Protein AF-A0A8J7WHY3-F1 (afdb_monomer_lite)

Sequence (228 aa):
MTVVEGTARDAAKAPIPYAQVRITLVTGTAGLPGYTTDGELIAPHTVKADETGAWSIDLPPTNSITPANTYFEFWESGAYSTVQVPDSSGPYQLKDVSVPITLPDVEAVLTGWLAAQLPGTRACTSLPADLAGSVPLLQVRRVSGAVSHRNQDTAFVDLNAFTADDTGASQLAIAAETLLLGSVNVTAGGAVIRNTGSVVRPRWLPYADTSVQLYAATYEIRLHSVPA

InterPro domains:
  IPR057003 Phage tail termination protein, tailed bacteriophages [PF23841] (103-185)

Foldseek 3Di:
DAKEKEFQADPVRQGDAFWKKKKWKFADDPPFADDDPPTDGDDIDIWTAHRRRMTMDDDAAQCVDPPHRIWMWIDGHNDIFTFGHHPDHDYDYRVRRTDQADFDPPLVFLQQVLCVVDPPEHEEQDQDPCNLVRPQYKHKYFPDWDDPDSFKTWTKIKIKGKDQDDVNRVVSQVSSVVVQQPQAQDDTPQKTFHHKAWPFGWDWDDDPDNRMTITMTIMTTMMGGRDD

Organism: NCBI:txid977794

pLDDT: mean 87.45, std 13.32, range [37.38, 98.69]

Structure (mmCIF, N/CA/C/O backbone):
data_AF-A0A8J7WHY3-F1
#
_entry.id   AF-A0A8J7WHY3-F1
#
loop_
_atom_site.group_PDB
_atom_site.id
_atom_site.type_symbol
_atom_site.label_atom_id
_atom_site.label_alt_id
_atom_site.label_comp_id
_atom_site.label_asym_id
_atom_site.label_entity_id
_atom_site.label_seq_id
_atom_site.pdbx_PDB_ins_code
_atom_site.Cartn_x
_atom_site.Cartn_y
_atom_site.Cartn_z
_atom_site.occupancy
_atom_site.B_iso_or_equiv
_atom_site.auth_seq_id
_atom_site.auth_comp_id
_atom_site.auth_asym_id
_atom_site.auth_atom_id
_atom_site.pdbx_PDB_model_num
ATOM 1 N N . MET A 1 1 ? 29.786 6.501 -21.443 1.00 74.00 1 MET A N 1
ATOM 2 C CA . MET A 1 1 ? 28.357 6.157 -21.550 1.00 74.00 1 MET A CA 1
ATOM 3 C C . MET A 1 1 ? 28.209 4.706 -21.166 1.00 74.00 1 MET A C 1
ATOM 5 O O . MET A 1 1 ? 29.169 3.955 -21.331 1.00 74.00 1 MET A O 1
ATOM 9 N N . THR A 1 2 ? 27.077 4.363 -20.572 1.00 85.06 2 THR A N 1
ATOM 10 C CA . THR A 1 2 ? 26.803 3.019 -20.083 1.00 85.06 2 THR A CA 1
ATOM 11 C C . THR A 1 2 ? 25.850 2.350 -21.057 1.00 85.06 2 THR A C 1
ATOM 13 O O . THR A 1 2 ? 24.782 2.890 -21.336 1.00 85.06 2 THR A O 1
ATOM 16 N N . VAL A 1 3 ? 26.243 1.195 -21.588 1.00 90.12 3 VAL A N 1
ATOM 17 C CA . VAL A 1 3 ? 25.418 0.453 -22.539 1.00 90.12 3 VAL A CA 1
ATOM 18 C C . VAL A 1 3 ? 24.422 -0.379 -21.739 1.00 90.12 3 VAL A C 1
ATOM 20 O O . VAL A 1 3 ? 24.812 -1.124 -20.842 1.00 90.12 3 VAL A O 1
ATOM 23 N N . VAL A 1 4 ? 23.134 -0.256 -22.044 1.00 90.75 4 VAL A N 1
ATOM 24 C CA . VAL A 1 4 ? 22.080 -1.120 -21.502 1.00 90.75 4 VAL A CA 1
ATOM 25 C C . VAL A 1 4 ? 21.499 -1.941 -22.642 1.00 90.75 4 VAL A C 1
ATOM 27 O O . VAL A 1 4 ? 21.168 -1.402 -23.695 1.00 90.75 4 VAL A O 1
ATOM 30 N N . GLU A 1 5 ? 21.372 -3.245 -22.425 1.00 94.62 5 GLU A N 1
ATOM 31 C CA . GLU A 1 5 ? 20.942 -4.214 -23.430 1.00 94.62 5 GLU A CA 1
ATOM 32 C C . GLU A 1 5 ? 19.765 -5.040 -22.927 1.00 94.62 5 GLU A C 1
ATOM 34 O O . GLU A 1 5 ? 19.640 -5.315 -21.733 1.00 94.62 5 GLU A O 1
ATOM 39 N N . GLY A 1 6 ? 18.911 -5.498 -23.832 1.00 92.50 6 GLY A N 1
ATOM 40 C CA . GLY A 1 6 ? 17.795 -6.359 -23.472 1.00 92.50 6 GLY A CA 1
ATOM 41 C C . GLY A 1 6 ? 17.269 -7.166 -24.644 1.00 92.50 6 GLY A C 1
ATOM 42 O O . GLY A 1 6 ? 17.768 -7.100 -25.765 1.00 92.50 6 GLY A O 1
ATOM 43 N N . THR A 1 7 ? 16.241 -7.962 -24.367 1.00 93.38 7 THR A N 1
ATOM 44 C CA . THR A 1 7 ? 15.478 -8.667 -25.396 1.00 93.38 7 THR A CA 1
ATOM 45 C C . THR A 1 7 ? 14.009 -8.374 -25.166 1.00 93.38 7 THR A C 1
ATOM 47 O O . THR A 1 7 ? 13.455 -8.810 -24.154 1.00 93.38 7 THR A O 1
ATOM 50 N N . ALA A 1 8 ? 13.376 -7.684 -26.110 1.00 89.38 8 ALA A N 1
ATOM 51 C CA . ALA A 1 8 ? 11.944 -7.443 -26.077 1.00 89.38 8 ALA A CA 1
ATOM 52 C C . ALA A 1 8 ? 11.211 -8.781 -26.205 1.00 89.38 8 ALA A C 1
ATOM 54 O O . ALA A 1 8 ? 11.469 -9.551 -27.133 1.00 89.38 8 ALA A O 1
ATOM 55 N N . ARG A 1 9 ? 10.313 -9.071 -25.263 1.00 88.00 9 ARG A N 1
ATOM 56 C CA . ARG A 1 9 ? 9.582 -10.340 -25.200 1.00 88.00 9 ARG A CA 1
ATOM 57 C C . ARG A 1 9 ? 8.089 -10.116 -25.021 1.00 88.00 9 ARG A C 1
ATOM 59 O O . ARG A 1 9 ? 7.681 -9.135 -24.406 1.00 88.00 9 ARG A O 1
ATOM 66 N N . ASP A 1 10 ? 7.289 -11.038 -25.542 1.00 84.94 10 ASP A N 1
ATOM 67 C CA . ASP A 1 10 ? 5.843 -11.060 -25.330 1.00 84.94 10 ASP A CA 1
ATOM 68 C C . ASP A 1 10 ? 5.465 -11.680 -23.970 1.00 84.94 10 ASP A C 1
ATOM 70 O O . ASP A 1 10 ? 6.318 -12.094 -23.177 1.00 84.94 10 ASP A O 1
ATOM 74 N N . ALA A 1 11 ? 4.160 -11.775 -23.693 1.00 76.81 11 ALA A N 1
ATOM 75 C CA . ALA A 1 11 ? 3.645 -12.395 -22.470 1.00 76.81 11 ALA A CA 1
ATOM 76 C C . ALA A 1 11 ? 4.018 -13.889 -22.333 1.00 76.81 11 ALA A C 1
ATOM 78 O O . ALA A 1 11 ? 4.076 -14.405 -21.216 1.00 76.81 11 ALA A O 1
ATOM 79 N N . ALA A 1 12 ? 4.310 -14.575 -23.443 1.00 82.94 12 ALA A N 1
ATOM 80 C CA . ALA A 1 12 ? 4.786 -15.957 -23.478 1.00 82.94 12 ALA A CA 1
ATOM 81 C C . ALA A 1 12 ? 6.323 -16.065 -23.375 1.00 82.94 12 ALA A C 1
ATOM 83 O O . ALA A 1 12 ? 6.869 -17.169 -23.427 1.00 82.94 12 ALA A O 1
ATOM 84 N N . LYS A 1 13 ? 7.023 -14.939 -23.169 1.00 85.25 13 LYS A N 1
ATOM 85 C CA . LYS A 1 13 ? 8.488 -14.800 -23.114 1.00 85.25 13 LYS A CA 1
ATOM 86 C C . LYS A 1 13 ? 9.200 -15.054 -24.452 1.00 85.25 13 LYS A C 1
ATOM 88 O O . LYS A 1 13 ? 10.434 -15.167 -24.461 1.00 85.25 13 LYS A O 1
ATOM 93 N N . ALA A 1 14 ? 8.474 -15.115 -25.568 1.00 89.12 14 ALA A N 1
ATOM 94 C CA . ALA A 1 14 ? 9.058 -15.226 -26.900 1.00 89.12 14 ALA A CA 1
ATOM 95 C C . ALA A 1 14 ? 9.629 -13.866 -27.343 1.00 89.12 14 ALA A C 1
ATOM 97 O O . ALA A 1 14 ? 9.026 -12.838 -27.031 1.00 89.12 14 ALA A O 1
ATOM 98 N N . PRO A 1 15 ? 10.791 -13.825 -28.020 1.00 92.25 15 PRO A N 1
ATOM 99 C CA . PRO A 1 15 ? 11.350 -12.574 -28.521 1.00 92.25 15 PRO A CA 1
ATOM 100 C C . PRO A 1 15 ? 10.423 -11.925 -29.554 1.00 92.25 15 PRO A C 1
ATOM 102 O O . PRO A 1 15 ? 9.806 -12.623 -30.357 1.00 92.25 15 PRO A O 1
ATOM 105 N N . ILE A 1 16 ? 10.356 -10.593 -29.551 1.00 91.88 16 ILE A N 1
ATOM 106 C CA . ILE A 1 16 ? 9.562 -9.809 -30.501 1.00 91.88 16 ILE A CA 1
ATOM 107 C C . ILE A 1 16 ? 10.519 -9.101 -31.470 1.00 91.88 16 ILE A C 1
ATOM 109 O O . ILE A 1 16 ? 11.125 -8.091 -31.093 1.00 91.88 16 ILE A O 1
ATOM 113 N N . PRO A 1 17 ? 10.654 -9.589 -32.716 1.00 94.06 17 PRO A N 1
ATOM 114 C CA . 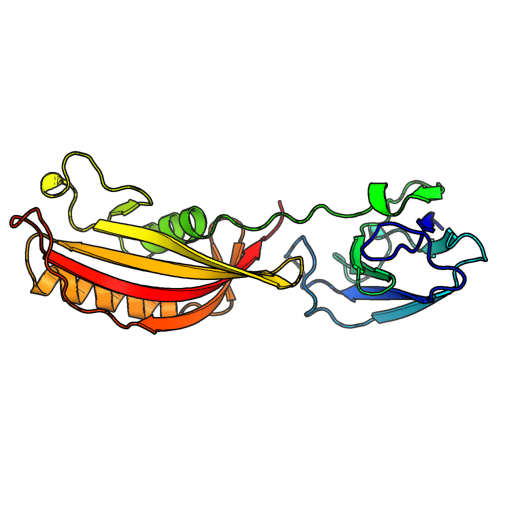PRO A 1 17 ? 11.471 -8.942 -33.733 1.00 94.06 17 PRO A CA 1
ATOM 115 C C . PRO A 1 17 ? 11.032 -7.497 -33.950 1.00 94.06 17 PRO A C 1
ATOM 117 O O . PRO A 1 17 ? 9.835 -7.212 -34.029 1.00 94.06 17 PRO A O 1
ATOM 120 N N . TYR A 1 18 ? 11.994 -6.585 -34.091 1.00 93.19 18 TYR A N 1
ATOM 121 C CA . TYR A 1 18 ? 11.731 -5.192 -34.462 1.00 93.19 18 TYR A CA 1
ATOM 122 C C . TYR A 1 18 ? 10.846 -4.399 -33.490 1.00 93.19 18 TYR A C 1
ATOM 124 O O . TYR A 1 18 ? 10.344 -3.332 -33.863 1.00 93.19 18 TYR A O 1
ATOM 132 N N . ALA A 1 19 ? 10.672 -4.889 -32.258 1.00 90.62 19 ALA A N 1
ATOM 133 C CA . ALA A 1 19 ? 9.939 -4.196 -31.208 1.00 90.62 19 ALA A CA 1
ATOM 134 C C . ALA A 1 19 ? 10.500 -2.787 -30.975 1.00 90.62 19 ALA A C 1
ATOM 136 O O . ALA A 1 19 ? 11.712 -2.570 -30.994 1.00 90.62 19 ALA A O 1
ATOM 137 N N . GLN A 1 20 ? 9.611 -1.826 -30.733 1.00 92.00 20 GLN A N 1
ATOM 138 C CA . GLN A 1 20 ? 10.011 -0.504 -30.266 1.00 92.00 20 GLN A CA 1
ATOM 139 C C . GLN A 1 20 ? 10.103 -0.522 -28.744 1.00 92.00 20 GLN A C 1
ATOM 141 O O . GLN A 1 20 ? 9.122 -0.825 -28.064 1.00 92.00 20 GLN A O 1
ATOM 146 N N . VAL A 1 21 ? 11.276 -0.177 -28.227 1.00 90.31 21 VAL A N 1
ATOM 147 C CA . VAL A 1 21 ? 11.511 0.024 -26.801 1.00 90.31 21 VAL A CA 1
ATOM 148 C C . VAL A 1 21 ? 11.560 1.518 -26.556 1.00 90.31 21 VAL A C 1
ATOM 150 O O . VAL A 1 21 ? 12.450 2.218 -27.048 1.00 90.31 21 VAL A O 1
ATOM 153 N N . ARG A 1 22 ? 10.565 2.018 -25.827 1.00 89.62 22 ARG A N 1
ATOM 154 C CA . ARG A 1 22 ? 10.519 3.419 -25.417 1.00 89.62 22 ARG A CA 1
ATOM 155 C C . ARG A 1 22 ? 11.206 3.546 -24.070 1.00 89.62 22 ARG A C 1
ATOM 157 O O . ARG A 1 22 ? 10.889 2.810 -23.143 1.00 89.62 22 ARG A O 1
ATOM 164 N N . ILE A 1 23 ? 12.126 4.492 -23.978 1.00 88.06 23 ILE A N 1
ATOM 165 C CA . ILE A 1 23 ? 12.920 4.740 -22.783 1.00 88.06 23 ILE A CA 1
ATOM 166 C C . ILE A 1 23 ? 12.690 6.185 -22.400 1.00 88.06 23 ILE A C 1
ATOM 168 O O . ILE A 1 23 ? 12.845 7.071 -23.231 1.00 88.06 23 ILE A O 1
ATOM 172 N N . THR A 1 24 ? 12.298 6.441 -21.168 1.00 86.06 24 THR A N 1
ATOM 173 C CA . THR A 1 24 ? 11.961 7.789 -20.727 1.00 86.06 24 THR A CA 1
ATOM 174 C C . THR A 1 24 ? 12.834 8.148 -19.543 1.00 86.06 24 THR A C 1
ATOM 176 O O . THR A 1 24 ? 12.882 7.404 -18.569 1.00 86.06 24 THR A O 1
ATOM 179 N N . LEU A 1 25 ? 13.514 9.289 -19.626 1.00 83.44 25 LEU A N 1
ATOM 180 C CA . LEU A 1 25 ? 14.183 9.896 -18.485 1.00 83.44 25 LEU A CA 1
ATOM 181 C C . LEU A 1 25 ? 13.155 10.672 -17.653 1.00 83.44 25 LEU A C 1
ATOM 183 O O . LEU A 1 25 ? 12.496 11.572 -18.182 1.00 83.44 25 LEU A O 1
ATOM 187 N N . VAL A 1 26 ? 13.026 10.326 -16.375 1.00 76.06 26 VAL A N 1
ATOM 188 C CA . VAL A 1 26 ? 11.988 10.856 -15.480 1.00 76.06 26 VAL A CA 1
ATOM 189 C C . VAL A 1 26 ? 12.625 11.440 -14.221 1.00 76.06 26 VAL A C 1
ATOM 191 O O . VAL A 1 26 ? 13.477 10.796 -13.604 1.00 76.06 26 VAL A O 1
ATOM 194 N N . THR A 1 27 ? 12.221 12.652 -13.823 1.00 69.62 27 THR A N 1
ATOM 195 C CA . THR A 1 27 ? 12.626 13.229 -12.529 1.00 69.62 27 THR A CA 1
ATOM 196 C C . THR A 1 27 ? 11.823 12.612 -11.387 1.00 69.62 27 THR A C 1
ATOM 198 O O . THR A 1 27 ? 10.601 12.664 -11.375 1.00 69.62 27 THR A O 1
ATOM 201 N N . GLY A 1 28 ? 12.474 12.052 -10.372 1.00 63.75 28 GLY A N 1
ATOM 202 C CA . GLY A 1 28 ? 11.805 11.793 -9.098 1.00 63.75 28 GLY A CA 1
ATOM 203 C C . GLY A 1 28 ? 11.596 13.097 -8.322 1.00 63.75 28 GLY A C 1
ATOM 204 O O . GLY A 1 28 ? 12.409 14.020 -8.409 1.00 63.75 28 GLY A O 1
ATOM 205 N N . THR A 1 29 ? 10.541 13.187 -7.510 1.00 55.25 29 THR A N 1
ATOM 206 C CA . THR A 1 29 ? 10.474 14.238 -6.485 1.00 55.25 29 THR A CA 1
ATOM 207 C C . THR A 1 29 ? 11.656 14.071 -5.526 1.00 55.25 29 THR A C 1
ATOM 209 O O . THR A 1 29 ? 11.930 12.965 -5.054 1.00 55.25 29 THR A O 1
ATOM 212 N N . ALA A 1 30 ? 12.380 15.157 -5.243 1.00 43.09 30 ALA A N 1
ATOM 213 C CA . ALA A 1 30 ? 13.527 15.119 -4.342 1.00 43.09 30 ALA A CA 1
ATOM 214 C C . ALA A 1 30 ? 13.133 14.537 -2.971 1.00 43.09 30 ALA A C 1
ATOM 216 O O . ALA A 1 30 ? 12.189 15.012 -2.344 1.00 43.09 30 ALA A O 1
ATOM 217 N N . GLY A 1 31 ? 13.864 13.517 -2.510 1.00 43.81 31 GLY A N 1
ATOM 218 C CA . GLY A 1 31 ? 13.647 12.888 -1.200 1.00 43.81 31 GLY A CA 1
ATOM 219 C C . GLY A 1 31 ? 12.760 11.638 -1.194 1.00 43.81 31 GLY A C 1
ATOM 220 O O . GLY A 1 31 ? 12.523 11.095 -0.120 1.00 43.81 31 GLY A O 1
ATOM 221 N N . LEU A 1 32 ? 12.305 11.153 -2.355 1.00 41.47 32 LEU A N 1
ATOM 222 C CA . LEU A 1 32 ? 11.636 9.856 -2.487 1.00 41.47 32 LEU A CA 1
ATOM 223 C C . LEU A 1 32 ? 12.488 8.926 -3.357 1.00 41.47 32 LEU A C 1
ATOM 225 O O . LEU A 1 32 ? 12.617 9.162 -4.562 1.00 41.47 32 LEU A O 1
ATOM 229 N N . PRO A 1 33 ? 13.073 7.862 -2.793 1.00 37.38 33 PRO A N 1
ATOM 230 C CA . PRO A 1 33 ? 13.664 6.817 -3.617 1.00 37.38 33 PRO A CA 1
ATOM 231 C C . PRO A 1 33 ? 12.541 6.114 -4.431 1.00 37.38 33 PRO A C 1
ATOM 233 O O . PRO A 1 33 ? 11.365 6.215 -4.090 1.00 37.38 33 PRO A O 1
ATOM 236 N N . GLY A 1 34 ? 12.836 5.403 -5.528 1.00 44.78 34 GLY A N 1
ATOM 237 C CA . GLY A 1 34 ? 11.873 4.447 -6.138 1.00 44.78 34 GLY A CA 1
ATOM 238 C C . GLY A 1 34 ? 10.691 5.022 -6.905 1.00 44.78 34 GLY A C 1
ATOM 239 O O . GLY A 1 34 ? 9.727 4.304 -7.155 1.00 44.78 34 GLY A O 1
ATOM 240 N N . TYR A 1 35 ? 10.842 6.259 -7.373 1.00 50.97 35 TYR A N 1
ATOM 241 C CA . TYR A 1 35 ? 10.562 6.561 -8.773 1.00 50.97 35 TYR A CA 1
ATOM 242 C C . TYR A 1 35 ? 9.122 6.249 -9.215 1.00 50.97 35 TYR A C 1
ATOM 244 O O . TYR A 1 35 ? 8.794 5.196 -9.770 1.00 50.97 35 TYR A O 1
ATOM 252 N N . THR A 1 36 ? 8.247 7.209 -8.915 1.00 48.28 36 THR A N 1
ATOM 253 C CA . THR A 1 36 ? 6.838 7.219 -9.307 1.00 48.28 36 THR A CA 1
ATOM 254 C C . THR A 1 36 ? 6.673 7.801 -10.711 1.00 48.28 36 THR A C 1
ATOM 256 O O . THR A 1 36 ? 7.385 8.729 -11.093 1.00 48.28 36 THR A O 1
ATOM 259 N N . THR A 1 37 ? 5.659 7.337 -11.444 1.00 51.94 37 THR A N 1
ATOM 260 C CA . THR A 1 37 ? 5.259 7.840 -12.777 1.00 51.94 37 THR A CA 1
ATOM 261 C C . THR A 1 37 ? 4.827 9.315 -12.797 1.00 51.94 37 THR A C 1
ATOM 263 O O . THR A 1 37 ? 4.402 9.818 -13.833 1.00 51.94 37 THR A O 1
ATOM 266 N N . ASP A 1 38 ? 4.880 10.001 -11.653 1.00 52.22 38 ASP A N 1
ATOM 267 C CA . ASP A 1 38 ? 4.467 11.397 -11.487 1.00 52.22 38 ASP A CA 1
ATOM 268 C C . ASP A 1 38 ? 5.639 12.379 -11.728 1.00 52.22 38 ASP A C 1
ATOM 270 O O . ASP A 1 38 ? 5.510 13.578 -11.485 1.00 52.22 38 ASP A O 1
ATOM 274 N N . GLY A 1 39 ? 6.789 11.879 -12.188 1.00 58.97 39 GLY A N 1
ATOM 275 C CA . GLY A 1 39 ? 7.943 12.696 -12.538 1.00 58.97 39 GLY A CA 1
ATOM 276 C C . GLY A 1 39 ? 7.795 13.490 -13.834 1.00 58.97 39 GLY A C 1
ATOM 277 O O . GLY A 1 39 ? 7.044 13.118 -14.737 1.00 58.97 39 GLY A O 1
ATOM 278 N N . GLU A 1 40 ? 8.547 14.585 -13.956 1.00 63.97 40 GLU A N 1
ATOM 279 C CA . GLU A 1 40 ? 8.601 15.350 -15.202 1.00 63.97 40 GLU A CA 1
ATOM 280 C C . GLU A 1 40 ? 9.352 14.539 -16.264 1.00 63.97 40 GLU A C 1
ATOM 282 O O . GLU A 1 40 ? 10.460 14.043 -16.034 1.00 63.97 40 GLU A O 1
ATOM 287 N N . LEU A 1 41 ? 8.732 14.400 -17.437 1.00 67.94 41 LEU A N 1
ATOM 288 C CA . LEU A 1 41 ? 9.339 13.764 -18.599 1.00 67.94 41 LEU A CA 1
ATOM 289 C C . LEU A 1 41 ? 10.445 14.676 -19.133 1.00 67.94 41 LEU A C 1
ATOM 291 O O . LEU A 1 41 ? 10.156 15.702 -19.744 1.00 67.94 41 LEU A O 1
ATOM 295 N N . ILE A 1 42 ? 11.704 14.291 -18.937 1.00 72.19 42 ILE A N 1
ATOM 296 C CA . ILE A 1 42 ? 12.840 15.110 -19.375 1.00 72.19 42 ILE A CA 1
ATOM 297 C C . ILE A 1 42 ? 13.152 14.840 -20.847 1.00 72.19 42 ILE A C 1
ATOM 299 O O . ILE A 1 42 ? 13.300 15.765 -21.643 1.00 72.19 42 ILE A O 1
ATOM 303 N N . ALA A 1 43 ? 13.276 13.563 -21.217 1.00 75.88 43 ALA A N 1
ATOM 304 C CA . ALA A 1 43 ? 13.665 13.166 -22.566 1.00 75.88 43 ALA A CA 1
ATOM 305 C C . ALA A 1 43 ? 13.211 11.732 -22.890 1.00 75.88 43 ALA A C 1
ATOM 307 O O . ALA A 1 43 ? 13.580 10.796 -22.173 1.00 75.88 43 ALA A O 1
ATOM 308 N N . PRO A 1 44 ? 12.433 11.523 -23.969 1.00 84.06 44 PRO A N 1
ATOM 309 C CA . PRO A 1 44 ? 12.173 10.195 -24.498 1.00 84.06 44 PRO A CA 1
ATOM 310 C C . PRO A 1 44 ? 13.272 9.770 -25.485 1.00 84.06 44 PRO A C 1
ATOM 312 O O . PRO A 1 44 ? 13.612 10.491 -26.420 1.00 84.06 44 PRO A O 1
ATOM 315 N N . HIS A 1 45 ? 13.762 8.549 -25.323 1.00 88.75 45 HIS A N 1
ATOM 316 C CA . HIS A 1 45 ? 14.548 7.806 -26.297 1.00 88.75 45 HIS A CA 1
ATOM 317 C C . HIS A 1 45 ? 13.709 6.653 -26.853 1.00 88.75 45 HIS A C 1
ATOM 319 O O . HIS A 1 45 ? 12.769 6.155 -26.227 1.00 88.75 45 HIS A O 1
ATOM 325 N N . THR A 1 46 ? 14.020 6.213 -28.065 1.00 91.62 46 THR A N 1
ATOM 326 C CA . THR A 1 46 ? 13.418 5.010 -28.642 1.00 91.62 46 THR A CA 1
ATOM 327 C C . THR A 1 46 ? 14.506 4.217 -29.331 1.00 91.62 46 THR A C 1
ATOM 329 O O . THR A 1 46 ? 15.229 4.758 -30.164 1.00 91.62 46 THR A O 1
ATOM 332 N N . VAL A 1 47 ? 14.612 2.938 -28.985 1.00 94.12 47 VAL A N 1
ATOM 333 C CA . VAL A 1 47 ? 15.482 1.981 -29.665 1.00 94.12 47 VAL A CA 1
ATOM 334 C C . VAL A 1 47 ? 14.614 0.903 -30.296 1.00 94.12 47 VAL A C 1
ATOM 336 O O . VAL A 1 47 ? 13.592 0.495 -29.742 1.00 94.12 47 VAL A O 1
ATOM 339 N N . LYS A 1 48 ? 14.982 0.483 -31.503 1.00 94.88 48 LYS A N 1
ATOM 340 C CA . LYS A 1 48 ? 14.306 -0.599 -32.208 1.00 94.88 48 LYS A CA 1
ATOM 341 C C . LYS A 1 48 ? 15.118 -1.873 -32.023 1.00 94.88 48 LYS A C 1
ATOM 343 O O . LYS A 1 48 ? 16.322 -1.857 -32.262 1.00 94.88 48 LYS A O 1
ATOM 348 N N . ALA A 1 49 ? 14.457 -2.947 -31.617 1.00 94.25 49 ALA A N 1
ATOM 349 C CA . ALA A 1 49 ? 15.076 -4.257 -31.544 1.00 94.25 49 ALA A CA 1
ATOM 350 C C . ALA A 1 49 ? 15.437 -4.799 -32.937 1.00 94.25 49 ALA A C 1
ATOM 352 O O . ALA A 1 49 ? 14.883 -4.375 -33.956 1.00 94.25 49 ALA A O 1
ATOM 353 N N . ASP A 1 50 ? 16.365 -5.745 -32.984 1.00 95.44 50 ASP A N 1
ATOM 354 C CA . ASP A 1 50 ? 16.731 -6.470 -34.194 1.00 95.44 50 ASP A CA 1
ATOM 355 C C . ASP A 1 50 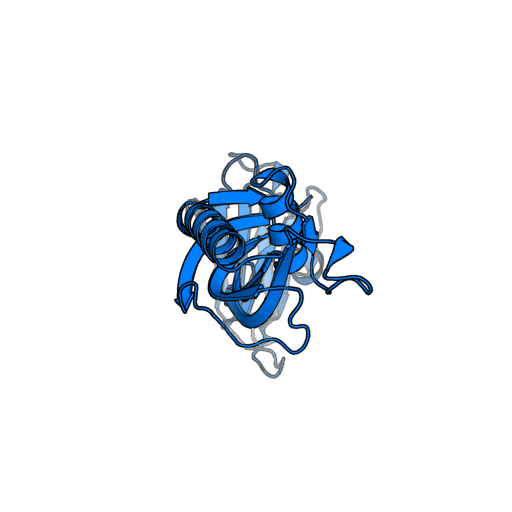? 15.744 -7.614 -34.506 1.00 95.44 50 ASP A C 1
ATOM 357 O O . ASP A 1 50 ? 14.663 -7.726 -33.918 1.00 95.44 50 ASP A O 1
ATOM 361 N N . GLU A 1 51 ? 16.096 -8.465 -35.470 1.00 94.81 51 GLU A N 1
ATOM 362 C CA . GLU A 1 51 ? 15.290 -9.625 -35.872 1.00 94.81 51 GLU A CA 1
ATOM 363 C C . GLU A 1 51 ? 15.163 -10.701 -34.782 1.00 94.81 51 GLU A C 1
ATOM 365 O O . GLU A 1 51 ? 14.228 -11.498 -34.804 1.00 94.81 51 GLU A O 1
ATOM 370 N N . THR A 1 52 ? 16.074 -10.704 -33.809 1.00 93.88 52 THR A N 1
ATOM 371 C CA . THR A 1 52 ? 16.065 -11.609 -32.654 1.00 93.88 52 THR A CA 1
ATOM 372 C C . THR A 1 52 ? 15.345 -11.007 -31.447 1.00 93.88 52 THR A C 1
ATOM 374 O O . THR A 1 52 ? 15.226 -11.658 -30.409 1.00 93.88 52 THR A O 1
ATOM 377 N N . GLY A 1 53 ? 14.850 -9.770 -31.569 1.00 92.00 53 GLY A N 1
ATOM 378 C CA . GLY A 1 53 ? 14.252 -9.009 -30.477 1.00 92.00 53 GLY A CA 1
ATOM 379 C C . GLY A 1 53 ? 15.276 -8.383 -29.526 1.00 92.00 53 GLY A C 1
ATOM 380 O O . GLY A 1 53 ? 14.870 -7.795 -28.523 1.00 92.00 53 GLY A O 1
ATOM 381 N N . ALA A 1 54 ? 16.577 -8.480 -29.815 1.00 94.81 54 ALA A N 1
ATOM 382 C CA . ALA A 1 54 ? 17.625 -7.865 -29.011 1.00 94.81 54 ALA A CA 1
ATOM 383 C C . ALA A 1 54 ? 17.745 -6.365 -29.311 1.00 94.81 54 ALA A C 1
ATOM 385 O O . ALA A 1 54 ? 17.548 -5.922 -30.441 1.00 94.81 54 ALA A O 1
ATOM 386 N N . TRP A 1 55 ? 18.065 -5.568 -28.298 1.00 95.38 55 TRP A N 1
ATOM 387 C CA . TRP A 1 55 ? 18.310 -4.132 -28.435 1.00 95.38 55 TRP A CA 1
ATOM 388 C C . TRP A 1 55 ? 19.426 -3.692 -27.488 1.00 95.38 55 TRP A C 1
ATOM 390 O O . TRP A 1 55 ? 19.707 -4.352 -26.488 1.00 95.38 55 TRP A O 1
ATOM 400 N N . SER A 1 56 ? 20.055 -2.564 -27.812 1.00 94.81 56 SER A N 1
ATOM 401 C CA . SER A 1 56 ? 21.146 -1.967 -27.042 1.00 94.81 56 SER A CA 1
ATOM 402 C C . SER A 1 56 ? 21.089 -0.446 -27.163 1.00 94.81 56 SER A C 1
ATOM 404 O O . SER A 1 56 ? 20.768 0.078 -28.233 1.00 94.81 56 SER A O 1
ATOM 406 N N . ILE A 1 57 ? 21.347 0.269 -26.070 1.00 94.31 57 ILE A N 1
ATOM 407 C CA . ILE A 1 57 ? 21.322 1.733 -26.031 1.00 94.31 57 ILE A CA 1
ATOM 408 C C . ILE A 1 57 ? 22.354 2.286 -25.050 1.00 94.31 57 ILE A C 1
ATOM 410 O O . ILE A 1 57 ? 22.516 1.785 -23.940 1.00 94.31 57 ILE A O 1
ATOM 414 N N . ASP A 1 58 ? 23.016 3.366 -25.456 1.00 92.25 58 ASP A N 1
ATOM 415 C CA . ASP A 1 58 ? 23.879 4.163 -24.592 1.00 92.25 58 ASP A CA 1
ATOM 416 C C . ASP A 1 58 ? 23.051 5.114 -23.724 1.00 92.25 58 ASP A C 1
ATOM 418 O O . ASP A 1 58 ? 22.360 5.998 -24.237 1.00 92.25 58 ASP A O 1
ATOM 422 N N . LEU A 1 59 ? 23.160 4.972 -22.404 1.00 89.00 59 LEU A N 1
ATOM 423 C CA . LEU A 1 59 ? 22.546 5.870 -21.430 1.00 89.00 59 LEU A CA 1
ATOM 424 C C . LEU A 1 59 ? 23.611 6.541 -20.547 1.00 89.00 59 LEU A C 1
ATOM 426 O O . LEU A 1 59 ? 24.644 5.936 -20.228 1.00 89.00 59 LEU A O 1
ATOM 430 N N . PRO A 1 60 ? 23.402 7.805 -20.139 1.00 87.69 60 PRO A N 1
ATOM 431 C CA . PRO A 1 60 ? 24.223 8.417 -19.106 1.00 87.69 60 PRO A CA 1
ATOM 432 C C . PRO A 1 60 ? 23.987 7.718 -17.756 1.00 87.69 60 PRO A C 1
ATOM 434 O O . PRO A 1 60 ? 22.848 7.347 -17.456 1.00 87.69 60 PRO A O 1
ATOM 437 N N . PRO A 1 61 ? 25.030 7.561 -16.921 1.00 86.06 61 PRO A N 1
ATOM 438 C CA . PRO A 1 61 ? 24.861 7.091 -15.555 1.00 86.06 61 PRO A CA 1
ATOM 439 C C . PRO A 1 61 ? 23.879 7.951 -14.778 1.00 86.06 61 PRO A C 1
ATOM 441 O O . PRO A 1 61 ? 23.912 9.181 -14.868 1.00 86.06 61 PRO A O 1
ATOM 444 N N . THR A 1 62 ? 23.031 7.310 -13.984 1.00 82.31 62 THR A N 1
ATOM 445 C CA . THR A 1 62 ? 21.955 7.989 -13.269 1.00 82.31 62 THR A CA 1
ATOM 446 C C . THR A 1 62 ? 22.480 9.051 -12.295 1.00 82.31 62 THR A C 1
ATOM 448 O O . THR A 1 62 ? 21.873 10.115 -12.170 1.00 82.31 62 THR A O 1
ATOM 451 N N . ASN A 1 63 ? 23.634 8.823 -11.660 1.00 79.81 63 ASN A N 1
ATOM 452 C CA . ASN A 1 63 ? 24.229 9.774 -10.715 1.00 79.81 63 ASN A CA 1
ATOM 453 C C . ASN A 1 63 ? 24.673 11.107 -11.355 1.00 79.81 63 ASN A C 1
ATOM 455 O O . ASN A 1 63 ? 24.898 12.086 -10.646 1.00 79.81 63 ASN A O 1
ATOM 459 N N . SER A 1 64 ? 24.836 11.129 -12.681 1.00 81.75 64 SER A N 1
ATOM 460 C CA . SER A 1 64 ? 25.422 12.245 -13.426 1.00 81.75 64 SER A CA 1
ATOM 461 C C . SER A 1 64 ? 24.357 13.210 -13.941 1.00 81.75 64 SER A C 1
ATOM 463 O O . SER A 1 64 ? 24.672 14.253 -14.514 1.00 81.75 64 SER A O 1
ATOM 465 N N . ILE A 1 65 ? 23.086 12.859 -13.739 1.00 82.06 65 ILE A N 1
ATOM 466 C CA . ILE A 1 65 ? 21.928 13.568 -14.264 1.00 82.06 65 ILE A CA 1
ATOM 467 C C . ILE A 1 65 ? 21.382 14.506 -13.186 1.00 82.06 65 ILE A C 1
ATOM 469 O O . ILE A 1 65 ? 21.243 14.135 -12.023 1.00 82.06 65 ILE A O 1
ATOM 473 N N . THR A 1 66 ? 21.075 15.740 -13.586 1.00 76.19 66 THR A N 1
ATOM 474 C CA . THR A 1 66 ? 20.438 16.752 -12.732 1.00 76.19 66 THR A CA 1
ATOM 475 C C . THR A 1 66 ? 18.986 16.944 -13.177 1.00 76.19 66 THR A C 1
ATOM 477 O O . THR A 1 66 ? 18.766 17.099 -14.379 1.00 76.19 66 THR A O 1
ATOM 480 N N . PRO A 1 67 ? 18.007 16.985 -12.255 1.00 74.19 67 PRO A N 1
ATOM 481 C CA . PRO A 1 67 ? 18.142 16.923 -10.795 1.00 74.19 67 PRO A CA 1
ATOM 482 C C . PRO A 1 67 ? 18.542 15.532 -10.277 1.00 74.19 67 PRO A C 1
ATOM 484 O O . PRO A 1 67 ? 18.360 14.521 -10.953 1.00 74.19 67 PRO A O 1
ATOM 487 N N . ALA A 1 68 ? 19.079 15.481 -9.054 1.00 67.56 68 ALA A N 1
ATOM 488 C CA . ALA A 1 68 ? 19.301 14.212 -8.360 1.00 67.56 68 ALA A CA 1
ATOM 489 C C . ALA A 1 68 ? 17.989 13.410 -8.274 1.00 67.56 68 ALA A C 1
ATOM 491 O O . ALA A 1 68 ? 16.904 13.992 -8.271 1.00 67.56 68 ALA A O 1
ATOM 492 N N . ASN A 1 69 ? 18.085 12.082 -8.156 1.00 65.50 69 ASN A N 1
ATOM 493 C CA . ASN A 1 69 ? 16.936 11.164 -8.197 1.00 65.50 69 ASN A CA 1
ATOM 494 C C . ASN A 1 69 ? 16.229 11.110 -9.566 1.00 65.50 69 ASN A C 1
ATOM 496 O O . ASN A 1 69 ? 15.026 10.874 -9.638 1.00 65.50 69 ASN A O 1
ATOM 500 N N . THR A 1 70 ? 16.959 11.310 -10.658 1.00 74.25 70 THR A N 1
ATOM 501 C CA . THR A 1 70 ? 16.455 10.978 -11.998 1.00 74.25 70 THR A CA 1
ATOM 502 C C . THR A 1 70 ? 16.606 9.471 -12.246 1.00 74.25 70 THR A C 1
ATOM 504 O O . THR A 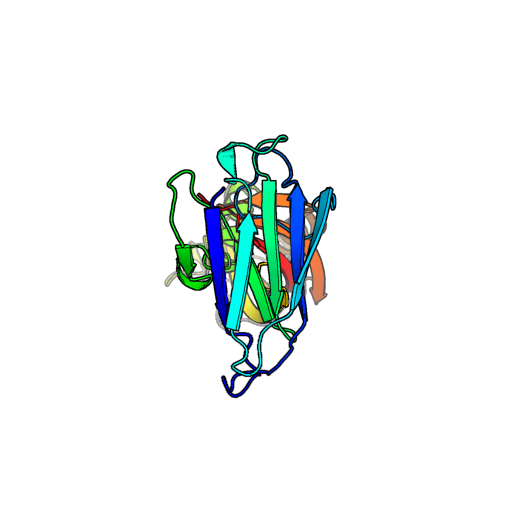1 70 ? 17.444 8.837 -11.617 1.00 74.25 70 THR A O 1
ATOM 507 N N . TYR A 1 71 ? 15.800 8.866 -13.115 1.00 79.12 71 TYR A N 1
ATOM 508 C CA . TYR A 1 71 ? 15.885 7.443 -13.469 1.00 79.12 71 TYR A CA 1
ATOM 509 C C . TYR A 1 71 ? 15.325 7.182 -14.868 1.00 79.12 71 TYR A C 1
ATOM 511 O O . TYR A 1 71 ? 14.755 8.081 -15.489 1.00 79.12 71 TYR A O 1
ATOM 519 N N . PHE A 1 72 ? 15.489 5.951 -15.361 1.00 84.56 72 PHE A N 1
ATOM 520 C CA . PHE A 1 72 ? 14.955 5.542 -16.657 1.00 84.56 72 PHE A CA 1
ATOM 521 C C . PHE A 1 72 ? 13.765 4.596 -16.509 1.00 84.56 72 PHE A C 1
ATOM 523 O O . PHE A 1 72 ? 13.819 3.614 -15.768 1.00 84.56 72 PHE A O 1
ATOM 530 N N . GLU A 1 73 ? 12.709 4.863 -17.269 1.00 84.25 73 GLU A N 1
ATOM 531 C CA . GLU A 1 73 ? 11.5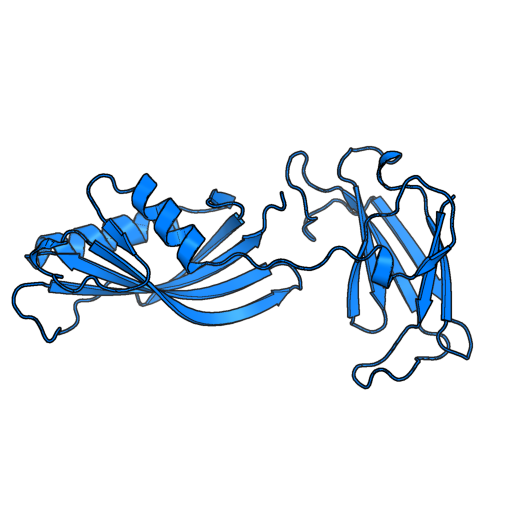83 3.957 -17.474 1.00 84.25 73 GLU A CA 1
ATOM 532 C C . GLU A 1 73 ? 11.695 3.288 -18.839 1.00 84.25 73 GLU A C 1
ATOM 534 O O . GLU A 1 73 ? 11.782 3.970 -19.858 1.00 84.25 73 GLU A O 1
ATOM 539 N N . PHE A 1 74 ? 11.642 1.963 -18.873 1.00 85.94 74 PHE A N 1
ATOM 540 C CA . PHE A 1 74 ? 11.642 1.159 -20.089 1.00 85.94 74 PHE A CA 1
ATOM 541 C C . PHE A 1 74 ? 10.247 0.607 -20.343 1.00 85.94 74 PHE A C 1
ATOM 543 O O . PHE A 1 74 ? 9.661 -0.036 -19.476 1.00 85.94 74 PHE A O 1
ATOM 550 N N . TRP A 1 75 ? 9.742 0.813 -21.554 1.00 85.06 75 TRP A N 1
ATOM 551 C CA . TRP A 1 75 ? 8.497 0.244 -22.050 1.00 85.06 75 TRP A CA 1
ATOM 552 C C . TRP A 1 75 ? 8.811 -0.708 -23.207 1.00 85.06 75 TRP A C 1
ATOM 554 O O . TRP A 1 75 ? 9.151 -0.268 -24.307 1.00 85.06 75 TRP A O 1
ATOM 564 N N . GLU A 1 76 ? 8.685 -2.012 -22.956 1.00 84.62 76 GLU A N 1
ATOM 565 C CA . GLU A 1 76 ? 8.966 -3.095 -23.903 1.00 84.62 76 GLU A CA 1
ATOM 566 C C . GLU A 1 76 ? 7.691 -3.901 -24.167 1.00 84.62 76 GLU A C 1
ATOM 568 O O . GLU A 1 76 ? 7.324 -4.772 -23.383 1.00 84.62 76 GLU A O 1
ATOM 573 N N . SER A 1 77 ? 6.992 -3.631 -25.273 1.00 78.06 77 SER A N 1
ATOM 574 C CA . SER A 1 77 ? 5.833 -4.440 -25.707 1.00 78.06 77 SER A CA 1
ATOM 575 C C . SER A 1 77 ? 4.758 -4.654 -24.622 1.00 78.06 77 SER A C 1
ATOM 577 O O . SER A 1 77 ? 4.167 -5.725 -24.508 1.00 78.06 77 SER A O 1
ATOM 579 N N . GLY A 1 78 ? 4.514 -3.623 -23.804 1.00 69.12 78 GLY A N 1
ATOM 580 C CA . GLY A 1 78 ? 3.561 -3.648 -22.687 1.00 69.12 78 GLY A CA 1
ATOM 581 C C . GLY A 1 78 ? 4.167 -4.026 -21.329 1.00 69.12 78 GLY A C 1
ATOM 582 O O . GLY A 1 78 ? 3.505 -3.858 -20.307 1.00 69.12 78 GLY A O 1
ATOM 583 N N . ALA A 1 79 ? 5.421 -4.484 -21.284 1.00 70.06 79 ALA A N 1
ATOM 584 C CA . ALA A 1 79 ? 6.192 -4.589 -20.050 1.00 70.06 79 ALA A CA 1
ATOM 585 C C . ALA A 1 79 ? 6.813 -3.231 -19.682 1.00 70.06 79 ALA A C 1
ATOM 587 O O . ALA A 1 79 ? 7.213 -2.468 -20.556 1.00 70.06 79 ALA A O 1
ATOM 588 N N . TYR A 1 80 ? 6.895 -2.946 -18.381 1.00 76.81 80 TYR A N 1
ATOM 589 C CA . TYR A 1 80 ? 7.363 -1.671 -17.832 1.00 76.81 80 TYR A CA 1
ATOM 590 C C . TYR A 1 80 ? 8.477 -1.897 -16.808 1.00 76.81 80 TYR A C 1
ATOM 592 O O . TYR A 1 80 ? 8.219 -2.543 -15.802 1.00 76.81 80 TYR A O 1
ATOM 600 N N . SER A 1 81 ? 9.682 -1.369 -16.985 1.00 76.00 81 SER A N 1
ATOM 601 C CA . SER A 1 81 ? 10.784 -1.564 -16.028 1.00 76.00 81 SER A CA 1
ATOM 602 C C . SER A 1 81 ? 11.381 -0.231 -15.592 1.00 76.00 81 SER A C 1
ATOM 604 O O . SER A 1 81 ? 11.640 0.634 -16.421 1.00 76.00 81 SER A O 1
ATOM 606 N N . THR A 1 82 ? 11.632 -0.076 -14.294 1.00 78.19 82 THR A N 1
ATOM 607 C CA . THR A 1 82 ? 12.364 1.067 -13.735 1.00 78.19 82 THR A CA 1
ATOM 608 C C . THR A 1 82 ? 13.831 0.686 -13.582 1.00 78.19 82 THR A C 1
ATOM 610 O O . THR A 1 82 ? 14.135 -0.377 -13.043 1.00 78.19 82 THR A O 1
ATOM 613 N N . VAL A 1 83 ? 14.738 1.535 -14.059 1.00 80.44 83 VAL A N 1
ATOM 614 C CA . VAL A 1 83 ? 16.168 1.228 -14.176 1.00 80.44 83 VAL A CA 1
ATOM 615 C C . VAL A 1 83 ? 17.021 2.318 -13.541 1.00 80.44 83 VAL A C 1
ATOM 617 O O . VAL A 1 83 ? 16.811 3.509 -13.791 1.00 80.44 83 VAL A O 1
ATOM 620 N N . GLN A 1 84 ? 18.027 1.893 -12.775 1.00 82.19 84 GLN A N 1
ATOM 621 C CA . GLN A 1 84 ? 19.144 2.736 -12.355 1.00 82.19 84 GLN A CA 1
ATOM 622 C C . GLN A 1 84 ? 20.397 2.329 -13.121 1.00 82.19 84 GLN A C 1
ATOM 624 O O . GLN A 1 84 ? 20.846 1.191 -13.029 1.00 82.19 84 GLN A O 1
ATOM 629 N N . VAL A 1 85 ? 20.961 3.268 -13.878 1.00 82.00 85 VAL A N 1
ATOM 630 C CA . VAL A 1 85 ? 22.157 3.033 -14.688 1.00 82.00 85 VAL A CA 1
ATOM 631 C C . VAL A 1 85 ? 23.390 3.320 -13.826 1.00 82.00 85 VAL A C 1
ATOM 633 O O . VAL A 1 85 ? 23.564 4.475 -13.425 1.00 82.00 85 VAL A O 1
ATOM 636 N N . PRO A 1 86 ? 24.240 2.316 -13.534 1.00 82.94 86 PRO A N 1
ATOM 637 C CA . PRO A 1 86 ? 25.414 2.505 -12.691 1.00 82.94 86 PRO A CA 1
ATOM 638 C C . PRO A 1 86 ? 26.478 3.392 -13.341 1.00 82.94 86 PRO A C 1
ATOM 640 O O . PRO A 1 86 ? 26.561 3.523 -14.566 1.00 82.94 86 PRO A O 1
ATOM 643 N N . ASP A 1 87 ? 27.358 3.922 -12.495 1.00 83.00 87 ASP A N 1
ATOM 644 C CA . ASP A 1 87 ? 28.453 4.819 -12.892 1.00 83.00 87 ASP A CA 1
ATOM 645 C C . ASP A 1 87 ? 29.639 4.080 -13.506 1.00 83.00 87 ASP A C 1
ATOM 647 O O . ASP A 1 87 ? 30.480 4.673 -14.183 1.00 83.00 87 ASP A O 1
ATOM 651 N N . SER A 1 88 ? 29.709 2.769 -13.284 1.00 81.62 88 SER A N 1
ATOM 652 C CA . SER A 1 88 ? 30.698 1.897 -13.899 1.00 81.62 88 SER A CA 1
ATOM 653 C C . SER A 1 88 ? 30.366 1.637 -15.367 1.00 81.62 88 SER A C 1
ATOM 655 O O . SER A 1 88 ? 29.228 1.335 -15.725 1.00 81.62 88 SER A O 1
ATOM 657 N N . SER A 1 89 ? 31.385 1.687 -16.224 1.00 74.31 89 SER A N 1
ATOM 658 C CA . SER A 1 89 ? 31.254 1.361 -17.643 1.00 74.31 89 SER A CA 1
ATOM 659 C C . SER A 1 89 ? 31.052 -0.139 -17.857 1.00 74.31 89 SER A C 1
ATOM 661 O O . SER A 1 89 ? 31.823 -0.945 -17.338 1.00 74.31 89 SER A O 1
ATOM 663 N N . GLY A 1 90 ? 30.084 -0.501 -18.690 1.00 73.94 90 GLY A N 1
ATOM 664 C CA . GLY A 1 90 ? 29.865 -1.866 -19.155 1.00 73.94 90 GLY A CA 1
ATOM 665 C C . GLY A 1 90 ? 28.658 -1.932 -20.088 1.00 73.94 90 GLY A C 1
ATOM 666 O O . GLY A 1 90 ? 27.912 -0.952 -20.174 1.00 73.94 90 GLY A O 1
ATOM 667 N N . PRO A 1 91 ? 28.452 -3.063 -20.776 1.00 85.56 91 PRO A N 1
ATOM 668 C CA . PRO A 1 91 ? 27.114 -3.496 -21.122 1.00 85.56 91 PRO A CA 1
ATOM 669 C C . PRO A 1 91 ? 26.446 -4.080 -19.871 1.00 85.56 91 PRO A C 1
ATOM 671 O O . PRO A 1 91 ? 26.977 -4.993 -19.237 1.00 85.56 91 PRO A O 1
ATOM 674 N N . TYR A 1 92 ? 25.280 -3.559 -19.513 1.00 89.31 92 TYR A N 1
ATOM 675 C CA . TYR A 1 92 ? 24.407 -4.137 -18.497 1.00 89.31 92 TYR A CA 1
ATOM 676 C C . TYR A 1 92 ? 23.206 -4.769 -19.176 1.00 89.31 92 TYR A C 1
ATOM 678 O O . TYR A 1 92 ? 22.579 -4.146 -20.031 1.00 89.31 92 TYR A O 1
ATOM 686 N N . GLN A 1 93 ? 22.832 -5.978 -18.764 1.00 91.38 93 GLN A N 1
ATOM 687 C CA . GLN A 1 93 ? 21.527 -6.497 -19.152 1.00 91.38 93 GLN A CA 1
ATOM 688 C C . GLN A 1 93 ? 20.455 -5.730 -18.378 1.00 91.38 93 GLN A C 1
ATOM 690 O O . GLN A 1 93 ? 20.615 -5.484 -17.184 1.00 91.38 93 GLN A O 1
ATOM 695 N N . LEU A 1 94 ? 19.334 -5.405 -19.023 1.00 85.88 94 LEU A N 1
ATOM 696 C CA . LEU A 1 94 ? 18.233 -4.641 -18.436 1.00 85.88 94 LEU A CA 1
ATOM 697 C C . LEU A 1 94 ? 17.814 -5.210 -17.076 1.00 85.88 94 LEU A C 1
ATOM 699 O O . LEU A 1 94 ? 17.582 -4.462 -16.133 1.00 85.88 94 LEU A O 1
ATOM 703 N N . LYS A 1 95 ? 17.763 -6.540 -16.956 1.00 84.12 95 LYS A N 1
ATOM 704 C CA . LYS A 1 95 ? 17.419 -7.249 -15.714 1.00 84.12 95 LYS A CA 1
ATOM 705 C C . LYS A 1 95 ? 18.387 -6.975 -14.551 1.00 84.12 95 LYS A C 1
ATOM 707 O O . LYS A 1 95 ? 17.960 -7.046 -13.407 1.00 84.12 95 LYS A O 1
ATOM 712 N N . ASP A 1 96 ? 19.655 -6.683 -14.839 1.00 85.69 96 ASP A N 1
ATOM 713 C CA . ASP A 1 96 ? 20.714 -6.503 -13.837 1.00 85.69 96 ASP A CA 1
ATOM 714 C C . ASP A 1 96 ? 20.722 -5.068 -13.286 1.00 85.69 96 ASP A C 1
ATOM 716 O O . ASP A 1 96 ? 21.215 -4.823 -12.190 1.00 85.69 96 ASP A O 1
ATOM 720 N N . VAL A 1 97 ? 20.148 -4.126 -14.040 1.00 83.81 97 VAL A N 1
ATOM 721 C CA . VAL A 1 97 ? 19.985 -2.710 -13.664 1.00 83.81 97 VAL A CA 1
ATOM 722 C C . VAL A 1 97 ? 18.531 -2.340 -13.357 1.00 83.81 97 VAL A C 1
ATOM 724 O O . VAL A 1 97 ? 18.226 -1.197 -13.013 1.00 83.81 97 VAL A O 1
ATOM 727 N N . SER A 1 98 ? 17.620 -3.311 -13.473 1.00 80.56 98 SER A N 1
ATOM 728 C CA . SER A 1 98 ? 16.217 -3.163 -13.096 1.00 80.56 98 SER A CA 1
ATOM 729 C C . SER A 1 98 ? 16.097 -3.080 -11.582 1.00 80.56 98 SER A C 1
ATOM 731 O O . SER A 1 98 ? 16.574 -3.951 -10.855 1.00 80.56 98 SER A O 1
ATOM 733 N N . VAL A 1 99 ? 15.397 -2.058 -11.107 1.00 73.88 99 VAL A N 1
ATOM 734 C CA . VAL A 1 99 ? 15.077 -1.914 -9.691 1.00 73.88 99 VAL A CA 1
ATOM 735 C C . VAL A 1 99 ? 13.925 -2.873 -9.366 1.00 73.88 99 VAL A C 1
ATOM 737 O O . VAL A 1 99 ? 12.870 -2.787 -10.006 1.00 73.88 99 VAL A O 1
ATOM 740 N N . PRO A 1 100 ? 14.095 -3.811 -8.414 1.00 67.31 100 PRO A N 1
ATOM 741 C CA . PRO A 1 100 ? 13.016 -4.698 -8.017 1.00 67.31 100 PRO A CA 1
ATOM 742 C C . PRO A 1 100 ? 11.874 -3.892 -7.409 1.00 67.31 100 PRO A C 1
ATOM 744 O O . PRO A 1 100 ? 12.069 -2.939 -6.655 1.00 67.31 100 PRO A O 1
ATOM 747 N N . ILE A 1 101 ? 10.661 -4.313 -7.735 1.00 67.75 101 ILE A N 1
ATOM 748 C CA . ILE A 1 101 ? 9.453 -3.720 -7.187 1.00 67.75 101 ILE A CA 1
ATOM 749 C C . ILE A 1 101 ? 9.249 -4.281 -5.791 1.00 67.75 101 ILE A C 1
ATOM 751 O O . ILE A 1 101 ? 9.005 -5.477 -5.628 1.00 67.75 101 ILE A O 1
ATOM 755 N N . THR A 1 102 ? 9.270 -3.399 -4.802 1.00 74.00 102 THR A N 1
ATOM 756 C CA . THR A 1 102 ? 8.834 -3.723 -3.446 1.00 74.00 102 THR A CA 1
ATOM 757 C C . THR A 1 102 ? 7.481 -3.072 -3.224 1.00 74.00 102 THR A C 1
ATOM 759 O O . THR A 1 102 ? 7.379 -1.846 -3.238 1.00 74.00 102 THR A O 1
ATOM 762 N N . LEU A 1 103 ? 6.437 -3.878 -3.032 1.00 81.81 103 LEU A N 1
ATOM 763 C CA . LEU A 1 103 ? 5.131 -3.370 -2.618 1.00 81.81 103 LEU A CA 1
ATOM 764 C C . LEU A 1 103 ? 5.100 -3.243 -1.091 1.00 81.81 103 LEU A C 1
ATOM 766 O O . LEU A 1 103 ? 5.593 -4.142 -0.405 1.00 81.81 103 LEU A O 1
ATOM 770 N N . PRO A 1 104 ? 4.533 -2.155 -0.556 1.00 87.88 104 PRO A N 1
ATOM 771 C CA . PRO A 1 104 ? 4.451 -1.969 0.882 1.00 87.88 104 PRO A CA 1
ATOM 772 C C . PRO A 1 104 ? 3.426 -2.933 1.492 1.00 87.88 104 PRO A C 1
ATOM 774 O O . PRO A 1 104 ? 2.369 -3.190 0.912 1.00 87.88 104 PRO A O 1
ATOM 777 N N . ASP A 1 105 ? 3.708 -3.439 2.693 1.00 92.81 105 ASP A N 1
ATOM 778 C CA . ASP A 1 105 ? 2.711 -4.166 3.479 1.00 92.81 105 ASP A CA 1
ATOM 779 C C . ASP A 1 105 ? 1.707 -3.165 4.062 1.00 92.81 105 ASP A C 1
ATOM 781 O O . ASP A 1 105 ? 1.970 -2.497 5.065 1.00 92.81 105 ASP A O 1
ATOM 785 N N . VAL A 1 106 ? 0.548 -3.050 3.410 1.00 95.75 106 VAL A N 1
ATOM 786 C CA . VAL A 1 106 ? -0.517 -2.126 3.817 1.00 95.75 106 VAL A CA 1
ATOM 787 C C . VAL A 1 106 ? -0.984 -2.355 5.257 1.00 95.75 106 VAL A C 1
ATOM 789 O O . VAL A 1 106 ? -1.307 -1.386 5.941 1.00 95.75 106 VAL A O 1
ATOM 792 N N . GLU A 1 107 ? -0.998 -3.597 5.755 1.00 97.56 107 GLU A N 1
ATOM 793 C CA . GLU A 1 107 ? -1.428 -3.871 7.128 1.00 97.56 107 GLU A CA 1
ATOM 794 C C . GLU A 1 107 ? -0.390 -3.336 8.124 1.00 97.56 107 GLU A C 1
ATOM 796 O O . GLU A 1 107 ? -0.748 -2.646 9.082 1.00 97.56 107 GLU A O 1
ATOM 801 N N . ALA A 1 108 ? 0.900 -3.581 7.876 1.00 96.44 108 ALA A N 1
ATOM 802 C CA . ALA A 1 108 ? 1.989 -3.061 8.706 1.00 96.44 108 ALA A CA 1
ATOM 803 C C . ALA A 1 108 ? 2.059 -1.522 8.678 1.00 96.44 108 ALA A C 1
ATOM 805 O O . ALA A 1 108 ? 2.193 -0.883 9.724 1.00 96.44 108 ALA A O 1
ATOM 806 N N . VAL A 1 109 ? 1.907 -0.919 7.494 1.00 96.44 109 VAL A N 1
ATOM 807 C CA . VAL A 1 109 ? 1.895 0.541 7.315 1.00 96.44 109 VAL A CA 1
ATOM 808 C C . VAL A 1 109 ? 0.743 1.171 8.096 1.00 96.44 109 VAL A C 1
ATOM 810 O O . VAL A 1 109 ? 0.964 2.087 8.890 1.00 96.44 109 VAL A O 1
ATOM 813 N N . LEU A 1 110 ? -0.483 0.674 7.908 1.00 97.88 110 LEU A N 1
ATOM 814 C CA . LEU A 1 110 ? -1.664 1.257 8.541 1.00 97.88 110 LEU A CA 1
ATOM 815 C C . LEU A 1 110 ? -1.705 1.008 10.044 1.00 97.88 110 LEU A C 1
ATOM 817 O O . LEU A 1 110 ? -2.090 1.909 10.780 1.00 97.88 110 LEU A O 1
ATOM 821 N N . THR A 1 111 ? -1.296 -0.169 10.525 1.00 98.06 111 THR A N 1
ATOM 822 C CA . THR A 1 111 ? -1.244 -0.430 11.973 1.00 98.06 111 THR A CA 1
ATOM 823 C C . THR A 1 111 ? -0.254 0.497 12.672 1.00 98.06 111 THR A C 1
ATOM 825 O O . THR A 1 111 ? -0.618 1.126 13.665 1.00 98.06 111 THR A O 1
ATOM 828 N N . GLY A 1 112 ? 0.959 0.654 12.130 1.00 97.00 112 GLY A N 1
ATOM 829 C CA . GLY A 1 112 ? 1.948 1.589 12.669 1.00 97.00 112 GLY A CA 1
ATOM 830 C C . GLY A 1 112 ? 1.471 3.042 12.625 1.00 97.00 112 GLY A C 1
ATOM 831 O O . GLY A 1 112 ? 1.607 3.774 13.606 1.00 97.00 112 GLY A O 1
ATOM 832 N N . TRP A 1 113 ? 0.861 3.452 11.512 1.00 97.25 113 TRP A N 1
ATOM 833 C CA . TRP A 1 113 ? 0.343 4.807 11.347 1.00 97.25 113 TRP A CA 1
ATOM 834 C C . TRP A 1 113 ? -0.834 5.112 12.283 1.00 97.25 113 TRP A C 1
ATOM 836 O O . TRP A 1 113 ? -0.785 6.098 13.015 1.00 97.25 113 TRP A O 1
ATOM 846 N N . LEU A 1 114 ? -1.859 4.256 12.325 1.00 97.88 114 LEU A N 1
ATOM 847 C CA . LEU A 1 114 ? -3.039 4.443 13.177 1.00 97.88 114 LEU A CA 1
ATOM 848 C C . LEU A 1 114 ? -2.671 4.446 14.664 1.00 97.88 114 LEU A C 1
ATOM 850 O O . LEU A 1 114 ? -3.184 5.283 15.403 1.00 97.88 114 LEU A O 1
ATOM 854 N N . ALA A 1 115 ? -1.752 3.577 15.099 1.00 97.19 115 ALA A N 1
ATOM 855 C CA . ALA A 1 115 ? -1.264 3.577 16.480 1.00 97.19 115 ALA A CA 1
ATOM 856 C C . ALA A 1 115 ? -0.579 4.902 16.863 1.00 97.19 115 ALA A C 1
ATOM 858 O O . ALA A 1 115 ? -0.712 5.359 17.996 1.00 97.19 115 ALA A O 1
ATOM 859 N N . ALA A 1 116 ? 0.128 5.540 15.923 1.00 97.19 116 ALA A N 1
ATOM 860 C CA . ALA A 1 116 ? 0.746 6.845 16.149 1.00 97.19 116 ALA A CA 1
ATOM 861 C C . ALA A 1 116 ? -0.279 7.993 16.190 1.00 97.19 116 ALA A C 1
ATOM 863 O O . ALA A 1 116 ? -0.075 8.963 16.918 1.00 97.19 116 ALA A O 1
ATOM 864 N N . GLN A 1 117 ? -1.371 7.897 15.422 1.00 97.81 117 GLN A N 1
ATOM 865 C CA . GLN A 1 117 ? -2.412 8.933 15.363 1.00 97.81 117 GLN A CA 1
ATOM 866 C C . GLN A 1 117 ? -3.452 8.829 16.491 1.00 97.81 117 GLN A C 1
ATOM 868 O O . GLN A 1 117 ? -4.055 9.835 16.861 1.00 97.81 117 GLN A O 1
ATOM 873 N N . LEU A 1 118 ? -3.673 7.632 17.040 1.00 97.69 118 LEU A N 1
ATOM 874 C CA . LEU A 1 118 ? -4.677 7.354 18.072 1.00 97.69 118 LEU A CA 1
ATOM 875 C C . LEU A 1 118 ? -4.000 6.847 19.357 1.00 97.69 118 LEU A C 1
ATOM 877 O O . LEU A 1 118 ? -4.048 5.649 19.654 1.00 97.69 118 LEU A O 1
ATOM 881 N N . PRO A 1 119 ? -3.358 7.734 20.144 1.00 96.81 119 PRO A N 1
ATOM 882 C CA . PRO A 1 119 ? -2.675 7.332 21.366 1.00 96.81 119 PRO A CA 1
ATOM 883 C C . PRO A 1 119 ? -3.650 6.660 22.340 1.00 96.81 119 PRO A C 1
ATOM 885 O O . PRO A 1 119 ? -4.768 7.124 22.551 1.00 96.81 119 PRO A O 1
ATOM 888 N N . GLY A 1 120 ? -3.219 5.546 22.933 1.00 96.31 120 GLY A N 1
ATOM 889 C CA . GLY A 1 120 ? -4.054 4.727 23.816 1.00 96.31 120 GLY A CA 1
ATOM 890 C C . GLY A 1 120 ? -4.929 3.697 23.095 1.00 96.31 120 GLY A C 1
ATOM 891 O O . GLY A 1 120 ? -5.521 2.862 23.768 1.00 96.31 120 GLY A O 1
ATOM 892 N N . THR A 1 121 ? -4.970 3.698 21.757 1.00 98.06 121 THR A N 1
ATOM 893 C CA . THR A 1 121 ? -5.599 2.633 20.962 1.00 98.06 121 THR A CA 1
ATOM 894 C C . THR A 1 121 ? -4.546 1.655 20.461 1.00 98.06 121 THR A C 1
ATOM 896 O O . THR A 1 121 ? -3.548 2.044 19.852 1.00 98.06 121 THR A O 1
ATOM 899 N N . ARG A 1 122 ? -4.780 0.358 20.662 1.00 97.81 122 ARG A N 1
ATOM 900 C CA . ARG A 1 122 ? -3.942 -0.688 20.070 1.00 97.81 122 ARG A CA 1
ATOM 901 C C . ARG A 1 122 ? -4.347 -0.920 18.616 1.00 97.81 122 ARG A C 1
ATOM 903 O O . ARG A 1 122 ? -5.491 -1.270 18.369 1.00 97.81 122 ARG A O 1
ATOM 910 N N . ALA A 1 123 ? -3.422 -0.818 17.665 1.00 98.12 123 ALA A N 1
ATOM 911 C CA . ALA A 1 123 ? -3.650 -1.265 16.288 1.00 98.12 123 ALA A CA 1
ATOM 912 C C . ALA A 1 123 ? -2.925 -2.595 16.026 1.00 98.12 123 ALA A C 1
ATOM 914 O O . ALA A 1 123 ? -1.766 -2.757 16.413 1.00 98.12 123 ALA A O 1
ATOM 915 N N . CYS A 1 124 ? -3.586 -3.562 15.392 1.00 98.31 124 CYS A N 1
ATOM 916 C CA . CYS A 1 124 ? -2.989 -4.861 15.080 1.00 98.31 124 CYS A CA 1
ATOM 917 C C . CYS A 1 124 ? -3.567 -5.496 13.811 1.00 98.31 124 CYS A C 1
ATOM 919 O O . CYS A 1 124 ? -4.617 -5.100 13.316 1.00 98.31 124 CYS A O 1
ATOM 921 N N . THR A 1 125 ? -2.882 -6.514 13.290 1.00 98.06 125 THR A N 1
ATOM 922 C CA . THR A 1 125 ? -3.370 -7.322 12.160 1.00 98.06 125 THR A CA 1
ATOM 923 C C . THR A 1 125 ? -4.154 -8.544 12.635 1.00 98.06 125 THR A C 1
ATOM 925 O O . THR A 1 125 ? -5.123 -8.966 12.013 1.00 98.06 125 THR A O 1
ATOM 928 N N . SER A 1 126 ? -3.786 -9.099 13.790 1.00 97.44 126 SER A N 1
ATOM 929 C CA . SER A 1 126 ? -4.443 -10.255 14.405 1.00 97.44 126 SER A CA 1
ATOM 930 C C . SER A 1 126 ? -4.972 -9.901 15.788 1.00 97.44 126 SER A C 1
ATOM 932 O O . SER A 1 126 ? -4.304 -9.195 16.549 1.00 97.44 126 SER A O 1
ATOM 934 N N . LEU A 1 127 ? -6.168 -10.395 16.114 1.00 97.31 127 LEU A N 1
ATOM 935 C CA . LEU A 1 127 ? -6.773 -10.166 17.423 1.00 97.31 127 LEU A CA 1
ATOM 936 C C . LEU A 1 127 ? -5.954 -10.857 18.527 1.00 97.31 127 LEU A C 1
ATOM 938 O O . LEU A 1 127 ? -5.469 -11.973 18.323 1.00 97.31 127 LEU A O 1
ATOM 942 N N . PRO A 1 128 ? -5.773 -10.207 19.689 1.00 96.94 128 PRO A N 1
ATOM 943 C CA . PRO A 1 128 ? -5.128 -10.824 20.841 1.00 96.94 128 PRO A CA 1
ATOM 944 C C . PRO A 1 128 ? -6.012 -11.924 21.445 1.00 96.94 128 PRO A C 1
ATOM 946 O O . PRO A 1 128 ? -7.227 -11.924 21.267 1.00 96.94 128 PRO A O 1
ATOM 949 N N . ALA A 1 129 ? -5.394 -12.841 22.196 1.00 96.38 129 ALA A N 1
ATOM 950 C CA . ALA A 1 129 ? -6.112 -13.922 22.876 1.00 96.38 129 ALA A CA 1
ATOM 951 C C . ALA A 1 129 ? -7.121 -13.402 23.918 1.00 96.38 129 ALA A C 1
ATOM 953 O O . ALA A 1 129 ? -8.206 -13.958 24.047 1.00 96.38 129 ALA A O 1
ATOM 954 N N . ASP A 1 130 ? -6.765 -12.329 24.628 1.00 96.25 130 ASP A N 1
ATOM 955 C CA . ASP A 1 130 ? -7.660 -11.592 25.522 1.00 96.25 130 ASP A CA 1
ATOM 956 C C . ASP A 1 130 ? -8.099 -10.289 24.843 1.00 96.25 130 ASP A C 1
ATOM 958 O O . ASP A 1 130 ? -7.420 -9.260 24.934 1.00 96.25 130 ASP A O 1
ATOM 962 N N . LEU A 1 131 ? -9.199 -10.356 24.089 1.00 96.81 131 LEU A N 1
ATOM 963 C CA . LEU A 1 131 ? -9.740 -9.201 23.374 1.00 96.81 131 LEU A CA 1
ATOM 964 C C . LEU A 1 131 ? -10.335 -8.172 24.339 1.00 96.81 131 LEU A C 1
ATOM 966 O O . LEU A 1 131 ? -10.020 -6.990 24.217 1.00 96.81 131 LEU A O 1
ATOM 970 N N . ALA A 1 132 ? -11.126 -8.620 25.316 1.00 96.56 132 ALA A N 1
ATOM 971 C CA . ALA A 1 132 ? -11.783 -7.760 26.297 1.00 96.56 132 ALA A CA 1
ATOM 972 C C . ALA A 1 132 ? -10.781 -6.957 27.143 1.00 96.56 132 ALA A C 1
ATOM 974 O O . ALA A 1 132 ? -11.001 -5.777 27.398 1.00 96.56 132 ALA A O 1
ATOM 975 N N . GLY A 1 133 ? -9.646 -7.554 27.521 1.00 97.06 133 GLY A N 1
ATOM 976 C CA . GLY A 1 133 ? -8.563 -6.854 28.218 1.00 97.06 133 GLY A CA 1
ATOM 977 C C . GLY A 1 133 ? -7.691 -5.962 27.324 1.00 97.06 133 GLY A C 1
ATOM 978 O O . GLY A 1 133 ? -6.845 -5.230 27.834 1.00 97.06 133 GLY A O 1
ATOM 979 N N . SER A 1 134 ? -7.871 -6.012 25.999 1.00 97.31 134 SER A N 1
ATOM 980 C CA . SER A 1 134 ? -7.028 -5.302 25.024 1.00 97.31 134 SER A CA 1
ATOM 981 C C . SER A 1 134 ? -7.702 -4.106 24.345 1.00 97.31 134 SER A C 1
ATOM 983 O O . SER A 1 134 ? -7.050 -3.447 23.533 1.00 97.31 134 SER A O 1
ATOM 985 N N . VAL A 1 135 ? -8.979 -3.834 24.621 1.00 97.81 135 VAL A N 1
ATOM 986 C CA . VAL A 1 135 ? -9.682 -2.666 24.067 1.00 97.81 135 VAL A CA 1
ATOM 987 C C . VAL A 1 135 ? -9.265 -1.356 24.770 1.00 97.81 135 VAL A C 1
ATOM 989 O O . VAL A 1 135 ? -8.951 -1.396 25.960 1.00 97.81 135 VAL A O 1
ATOM 992 N N . PRO A 1 136 ? -9.275 -0.184 24.095 1.00 98.38 136 PRO A N 1
ATOM 993 C CA . PRO A 1 136 ? -9.705 0.061 22.714 1.00 98.38 136 PRO A CA 1
ATOM 994 C C . PRO A 1 136 ? -8.709 -0.467 21.672 1.00 98.38 136 PRO A C 1
ATOM 996 O O . PRO A 1 136 ? -7.496 -0.264 21.776 1.00 98.38 136 PRO A O 1
ATOM 999 N N . LEU A 1 137 ? -9.237 -1.144 20.649 1.00 98.56 137 LEU A N 1
ATOM 1000 C CA . LEU A 1 137 ? -8.440 -1.856 19.653 1.00 98.56 137 LEU A CA 1
ATOM 1001 C C . LEU A 1 137 ? -8.961 -1.630 18.230 1.00 98.56 137 LEU A C 1
ATOM 1003 O O . LEU A 1 137 ? -10.161 -1.680 17.978 1.00 98.56 137 LEU A O 1
ATOM 1007 N N . LEU A 1 138 ? -8.039 -1.439 17.289 1.00 98.69 138 LEU A N 1
ATOM 1008 C CA . LEU A 1 138 ? -8.275 -1.446 15.850 1.00 98.69 138 LEU A CA 1
ATOM 1009 C C . LEU A 1 138 ? -7.599 -2.665 15.228 1.00 98.69 138 LEU A C 1
ATOM 1011 O O . LEU A 1 138 ? -6.382 -2.831 15.321 1.00 98.69 138 LEU A O 1
ATOM 1015 N N . GLN A 1 139 ? -8.377 -3.497 14.551 1.00 98.69 139 GLN A N 1
ATOM 1016 C CA . GLN A 1 139 ? -7.842 -4.541 13.694 1.00 98.69 139 GLN A CA 1
A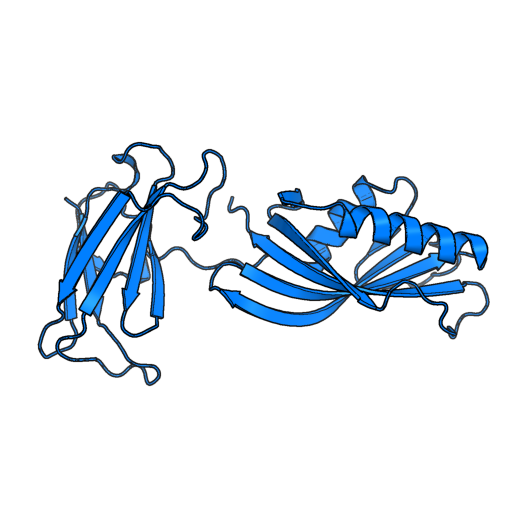TOM 1017 C C . GLN A 1 139 ? -7.840 -4.055 12.245 1.00 98.69 139 GLN A C 1
ATOM 1019 O O . GLN A 1 139 ? -8.870 -3.621 11.732 1.00 98.69 139 GLN A O 1
ATOM 1024 N N . VAL A 1 140 ? -6.692 -4.169 11.586 1.00 98.62 140 VAL A N 1
ATOM 1025 C CA . VAL A 1 140 ? -6.505 -3.859 10.167 1.00 98.62 140 VAL A CA 1
ATOM 1026 C C . VAL A 1 140 ? -6.337 -5.170 9.411 1.00 98.62 140 VAL A C 1
ATOM 1028 O O . VAL A 1 140 ? -5.425 -5.940 9.716 1.00 98.62 140 VAL A O 1
ATOM 1031 N N . ARG A 1 141 ? -7.202 -5.434 8.428 1.00 98.38 141 ARG A N 1
ATOM 1032 C CA . ARG A 1 141 ? -7.126 -6.638 7.594 1.00 98.38 141 ARG A CA 1
ATOM 1033 C C . ARG A 1 141 ? -7.235 -6.312 6.122 1.00 98.38 141 ARG A C 1
ATOM 1035 O O . ARG A 1 141 ? -8.256 -5.809 5.672 1.00 98.38 141 ARG A O 1
ATOM 1042 N N . ARG A 1 142 ? -6.232 -6.683 5.335 1.00 97.69 142 ARG A N 1
ATOM 1043 C CA . ARG A 1 142 ? -6.376 -6.713 3.881 1.00 97.69 142 ARG A CA 1
ATOM 1044 C C . ARG A 1 142 ? -7.328 -7.847 3.505 1.00 97.69 142 ARG A C 1
ATOM 1046 O O . ARG A 1 142 ? -7.085 -9.004 3.840 1.00 97.69 142 ARG A O 1
ATOM 1053 N N . VAL A 1 143 ? -8.386 -7.513 2.774 1.00 97.31 143 VAL A N 1
ATOM 1054 C CA . VAL A 1 143 ? -9.378 -8.484 2.281 1.00 97.31 143 VAL A CA 1
ATOM 1055 C C . VAL A 1 143 ? -9.293 -8.705 0.780 1.00 97.31 143 VAL A C 1
ATOM 1057 O O . VAL A 1 143 ? -9.643 -9.775 0.291 1.00 97.31 143 VAL A O 1
ATOM 1060 N N . SER A 1 144 ? -8.812 -7.710 0.036 1.00 95.56 144 SER A N 1
ATOM 1061 C CA . SER A 1 144 ? -8.612 -7.805 -1.409 1.00 95.56 144 SER A CA 1
ATOM 1062 C C . SER A 1 144 ? -7.630 -6.729 -1.880 1.00 95.56 144 SER A C 1
ATOM 1064 O O . SER A 1 144 ? -6.995 -6.032 -1.084 1.00 95.56 144 SER A O 1
ATOM 1066 N N . GLY A 1 145 ? -7.473 -6.599 -3.189 1.00 89.56 145 GLY A N 1
ATOM 1067 C CA . GLY A 1 145 ? -6.709 -5.544 -3.831 1.00 89.56 145 GLY A CA 1
ATOM 1068 C C . GLY A 1 145 ? -6.042 -6.010 -5.110 1.00 89.56 145 GLY A C 1
ATOM 1069 O O . GLY A 1 145 ? -6.008 -7.199 -5.421 1.00 89.56 145 GLY A O 1
ATOM 1070 N N . ALA A 1 146 ? -5.483 -5.052 -5.831 1.00 83.88 146 ALA A N 1
ATOM 1071 C CA . ALA A 1 146 ? -4.707 -5.298 -7.028 1.00 83.88 146 ALA A CA 1
ATOM 1072 C C . ALA A 1 146 ? -3.545 -4.314 -7.114 1.00 83.88 146 ALA A C 1
ATOM 1074 O O . ALA A 1 146 ? -3.602 -3.186 -6.624 1.00 83.88 146 ALA A O 1
ATOM 1075 N N . VAL A 1 147 ? -2.507 -4.746 -7.814 1.00 80.12 147 VAL A N 1
ATOM 1076 C CA . VAL A 1 147 ? -1.433 -3.868 -8.258 1.00 80.12 147 VAL A CA 1
ATOM 1077 C C . VAL A 1 147 ? -1.963 -3.125 -9.479 1.00 80.12 147 VAL A C 1
ATOM 1079 O O . VAL A 1 147 ? -2.119 -3.724 -10.542 1.00 80.12 147 VAL A O 1
ATOM 1082 N N . SER A 1 148 ? -2.324 -1.850 -9.318 1.00 66.69 148 SER A N 1
ATOM 1083 C CA . SER A 1 148 ? -2.885 -1.051 -10.419 1.00 66.69 148 SER A CA 1
ATOM 1084 C C . SER A 1 148 ? -1.797 -0.568 -11.381 1.00 66.69 148 SER A C 1
ATOM 1086 O O . SER A 1 148 ? -2.054 -0.449 -12.575 1.00 66.69 148 SER A O 1
ATOM 1088 N N . HIS A 1 149 ? -0.576 -0.366 -10.873 1.00 64.00 149 HIS A N 1
ATOM 1089 C CA . HIS A 1 149 ? 0.656 -0.103 -11.627 1.00 64.00 149 HIS A CA 1
ATOM 1090 C C . HIS A 1 149 ? 1.826 -0.773 -10.910 1.00 64.00 149 HIS A C 1
ATOM 1092 O O . HIS A 1 149 ? 1.737 -0.997 -9.707 1.00 64.00 149 HIS A O 1
ATOM 1098 N N . ARG A 1 150 ? 2.933 -1.063 -11.611 1.00 64.88 150 ARG A N 1
ATOM 1099 C CA . ARG A 1 150 ? 4.051 -1.852 -11.060 1.00 64.88 150 ARG A CA 1
ATOM 1100 C C . ARG A 1 150 ? 4.520 -1.387 -9.670 1.00 64.88 150 ARG A C 1
ATOM 1102 O O . ARG A 1 150 ? 4.831 -2.251 -8.872 1.00 64.88 150 ARG A O 1
ATOM 1109 N N . ASN A 1 151 ? 4.449 -0.096 -9.333 1.00 69.88 151 ASN A N 1
ATOM 1110 C CA . ASN A 1 151 ? 4.891 0.424 -8.027 1.00 69.88 151 ASN A CA 1
ATOM 1111 C C . ASN A 1 151 ? 3.744 0.842 -7.085 1.00 69.88 151 ASN A C 1
ATOM 1113 O O . ASN A 1 151 ? 4.013 1.305 -5.982 1.00 69.88 151 ASN A O 1
ATOM 1117 N N . GLN A 1 152 ? 2.479 0.702 -7.498 1.00 83.06 152 GLN A N 1
ATOM 1118 C CA . GLN A 1 152 ? 1.317 1.162 -6.735 1.00 83.06 152 GLN A CA 1
ATOM 1119 C C . GLN A 1 152 ? 0.416 -0.012 -6.345 1.00 83.06 152 GLN A C 1
ATOM 1121 O O . GLN A 1 152 ? -0.187 -0.675 -7.195 1.00 83.06 152 GLN A O 1
ATOM 1126 N N . ASP A 1 153 ? 0.264 -0.210 -5.042 1.00 89.81 153 ASP A N 1
ATOM 1127 C CA . ASP A 1 153 ? -0.721 -1.112 -4.468 1.00 89.81 153 ASP A CA 1
ATOM 1128 C C . ASP A 1 153 ? -2.064 -0.392 -4.298 1.00 89.81 153 ASP A C 1
ATOM 1130 O O . ASP A 1 153 ? -2.142 0.780 -3.922 1.00 89.81 153 ASP A O 1
ATOM 1134 N N . THR A 1 154 ? -3.144 -1.087 -4.631 1.00 93.94 154 THR A N 1
ATOM 1135 C CA . THR A 1 154 ? -4.524 -0.653 -4.400 1.00 93.94 154 THR A CA 1
ATOM 1136 C C . THR A 1 154 ? -5.211 -1.744 -3.595 1.00 93.94 154 THR A C 1
ATOM 1138 O O . THR A 1 154 ? -5.694 -2.733 -4.146 1.00 93.94 154 THR A O 1
ATOM 1141 N N . ALA A 1 155 ? -5.188 -1.593 -2.274 1.00 95.94 155 ALA A N 1
ATOM 1142 C CA . ALA A 1 155 ? -5.669 -2.585 -1.326 1.00 95.94 155 ALA A CA 1
ATOM 1143 C C . ALA A 1 155 ? -7.091 -2.267 -0.857 1.00 95.94 155 ALA A C 1
ATOM 1145 O O . ALA A 1 155 ? -7.424 -1.112 -0.612 1.00 95.94 155 ALA A O 1
ATOM 1146 N N . PHE A 1 156 ? -7.908 -3.300 -0.668 1.00 97.69 156 PHE A N 1
ATOM 1147 C CA . PHE A 1 156 ? -9.150 -3.193 0.091 1.00 97.69 156 PHE A CA 1
ATOM 1148 C C . PHE A 1 156 ? -8.890 -3.713 1.495 1.00 97.69 156 PHE A C 1
ATOM 1150 O O . PHE A 1 156 ? -8.463 -4.860 1.669 1.00 97.69 156 PHE A O 1
ATOM 1157 N N . VAL A 1 157 ? -9.116 -2.852 2.478 1.00 98.44 157 VAL A N 1
ATOM 1158 C CA . VAL A 1 157 ? -8.779 -3.092 3.875 1.00 98.44 157 VAL A CA 1
ATOM 1159 C C . VAL A 1 157 ? -10.032 -2.955 4.720 1.00 98.44 157 VAL A C 1
ATOM 1161 O O . VAL A 1 157 ? -10.676 -1.906 4.719 1.00 98.44 157 VAL A O 1
ATOM 1164 N N . ASP A 1 158 ? -10.344 -4.009 5.458 1.00 98.62 158 ASP A N 1
ATOM 1165 C CA . ASP A 1 158 ? -11.313 -3.969 6.537 1.00 98.62 158 ASP A CA 1
ATOM 1166 C C . ASP A 1 158 ? -10.651 -3.400 7.790 1.00 98.62 158 ASP A C 1
ATOM 1168 O O . ASP A 1 158 ? -9.553 -3.801 8.191 1.00 98.62 158 ASP A O 1
ATOM 1172 N N . LEU A 1 159 ? -11.349 -2.456 8.407 1.00 98.56 159 LEU A N 1
ATOM 1173 C CA . LEU A 1 159 ? -10.987 -1.855 9.673 1.00 98.56 159 LEU A CA 1
ATOM 1174 C C . LEU A 1 159 ? -12.078 -2.169 10.693 1.00 98.56 159 LEU A C 1
ATOM 1176 O O . LEU A 1 159 ? -13.215 -1.714 10.554 1.00 98.56 159 LEU A O 1
ATOM 1180 N N . ASN A 1 160 ? -11.709 -2.919 11.726 1.00 98.69 160 ASN A N 1
ATOM 1181 C CA . ASN A 1 160 ? -12.612 -3.329 12.794 1.00 98.69 160 ASN A CA 1
ATOM 1182 C C . ASN A 1 160 ? -12.224 -2.616 14.090 1.00 98.69 160 ASN A C 1
ATOM 1184 O O . ASN A 1 160 ? -11.117 -2.801 14.595 1.00 98.69 160 ASN A O 1
ATOM 1188 N N . ALA A 1 161 ? -13.131 -1.810 14.627 1.00 98.69 161 ALA A N 1
ATOM 1189 C CA . ALA A 1 161 ? -12.992 -1.129 15.903 1.00 98.69 161 ALA A CA 1
ATOM 1190 C C . ALA A 1 161 ? -13.680 -1.930 17.008 1.00 98.69 161 ALA A C 1
ATOM 1192 O O . ALA A 1 161 ? -14.870 -2.235 16.903 1.00 98.69 161 ALA A O 1
ATOM 1193 N N . PHE A 1 162 ? -12.923 -2.235 18.061 1.00 98.69 162 PHE A N 1
ATOM 1194 C CA . PHE A 1 162 ? -13.376 -2.959 19.241 1.00 98.69 162 PHE A CA 1
ATOM 1195 C C . PHE A 1 162 ? -13.237 -2.097 20.497 1.00 98.69 162 PHE A C 1
ATOM 1197 O O . PHE A 1 162 ? -12.153 -1.585 20.797 1.00 98.69 162 PHE A O 1
ATOM 1204 N N . THR A 1 163 ? -14.319 -1.992 21.264 1.00 98.56 163 THR A N 1
ATOM 1205 C CA . THR A 1 163 ? -14.365 -1.353 22.593 1.00 98.56 163 THR A CA 1
ATOM 1206 C C . THR A 1 163 ? -15.302 -2.113 23.528 1.00 98.56 163 THR A C 1
ATOM 1208 O O . THR A 1 163 ? -16.011 -3.012 23.090 1.00 98.56 163 THR A O 1
ATOM 1211 N N . ALA A 1 164 ? -15.313 -1.769 24.819 1.00 97.81 164 ALA A N 1
ATOM 1212 C CA . ALA A 1 164 ? -16.198 -2.403 25.801 1.00 97.81 164 ALA A CA 1
ATOM 1213 C C . ALA A 1 164 ? -17.679 -2.005 25.628 1.00 97.81 164 ALA A C 1
ATOM 1215 O O . ALA A 1 164 ? -18.578 -2.764 25.980 1.00 97.81 164 ALA A O 1
ATOM 1216 N N . ASP A 1 165 ? -17.941 -0.818 25.077 1.00 97.75 165 ASP A N 1
ATOM 1217 C CA . ASP A 1 165 ? -19.284 -0.273 24.880 1.00 97.75 165 ASP A CA 1
ATOM 1218 C C . ASP A 1 165 ? -19.502 0.256 23.453 1.00 97.75 165 ASP A C 1
ATOM 1220 O O . ASP A 1 165 ? -18.554 0.547 22.723 1.00 97.75 165 ASP A O 1
ATOM 1224 N N . ASP A 1 166 ? -20.770 0.382 23.061 1.00 97.44 166 ASP A N 1
ATOM 1225 C CA . ASP A 1 166 ? -21.196 0.710 21.692 1.00 97.44 166 ASP A CA 1
ATOM 1226 C C . ASP A 1 166 ? -20.796 2.131 21.275 1.00 97.44 166 ASP A C 1
ATOM 1228 O O . ASP A 1 166 ? -20.338 2.370 20.155 1.00 97.44 166 ASP A O 1
ATOM 1232 N N . THR A 1 167 ? -20.892 3.076 22.216 1.00 98.12 167 THR A N 1
ATOM 1233 C CA . THR A 1 167 ? -20.534 4.477 21.974 1.00 98.12 167 THR A CA 1
ATOM 1234 C C . THR A 1 167 ? -19.039 4.607 21.713 1.00 98.12 167 THR A C 1
ATOM 1236 O O . THR A 1 167 ? -18.650 5.262 20.744 1.00 98.12 167 THR A O 1
ATOM 1239 N N . GLY A 1 168 ? -18.205 3.937 22.511 1.00 98.06 168 GLY A N 1
ATOM 1240 C CA . GLY A 1 168 ? -16.764 3.870 22.298 1.00 98.06 168 GLY A CA 1
ATOM 1241 C C . GLY A 1 168 ? -16.400 3.276 20.935 1.00 98.06 168 GLY A C 1
ATOM 1242 O O . GLY A 1 168 ? -15.526 3.815 20.257 1.00 98.06 168 GLY A O 1
ATOM 1243 N N . ALA A 1 169 ? -17.095 2.222 20.493 1.00 98.12 169 ALA A N 1
ATOM 1244 C CA . ALA A 1 169 ? -16.765 1.516 19.250 1.00 98.12 169 ALA A CA 1
ATOM 1245 C C . ALA A 1 169 ? -17.080 2.401 18.049 1.00 98.12 169 ALA A C 1
ATOM 1247 O O . ALA A 1 169 ? -16.256 2.566 17.148 1.00 98.12 169 ALA A O 1
ATOM 1248 N N . SER A 1 170 ? -18.259 3.025 18.083 1.00 98.50 170 SER A N 1
ATOM 1249 C CA . SER A 1 170 ? -18.704 3.993 17.087 1.00 98.50 170 SER A CA 1
ATOM 1250 C C . SER A 1 170 ? -17.751 5.189 16.998 1.00 98.50 170 SER A C 1
ATOM 1252 O O . SER A 1 170 ? -17.293 5.540 15.909 1.00 98.50 170 SER A O 1
ATOM 1254 N N . GLN A 1 171 ? -17.373 5.779 18.139 1.00 98.56 171 GLN A N 1
ATOM 1255 C CA . GLN A 1 171 ? -16.443 6.912 18.183 1.00 98.56 171 GLN A CA 1
ATOM 1256 C C . GLN A 1 171 ? -15.055 6.543 17.659 1.00 98.56 171 GLN A C 1
ATOM 1258 O O . GLN A 1 171 ? -14.486 7.294 16.866 1.00 98.56 171 GLN A O 1
ATOM 1263 N N . LEU A 1 172 ? -14.526 5.381 18.052 1.00 98.69 172 LEU A N 1
ATOM 1264 C CA . LEU A 1 172 ? -13.233 4.896 17.580 1.00 98.69 172 LEU A CA 1
ATOM 1265 C C . LEU A 1 172 ? -13.245 4.661 16.063 1.00 98.69 172 LEU A C 1
ATOM 1267 O O . LEU A 1 172 ? -12.317 5.070 15.364 1.00 98.69 172 LEU A O 1
ATOM 1271 N N . ALA A 1 173 ? -14.313 4.057 15.539 1.00 98.56 173 ALA A N 1
ATOM 1272 C CA . ALA A 1 173 ? -14.458 3.821 14.109 1.00 98.56 173 ALA A CA 1
ATOM 1273 C C . ALA A 1 173 ? -14.553 5.132 13.307 1.00 98.56 173 ALA A C 1
ATOM 1275 O O . ALA A 1 173 ? -13.926 5.245 12.255 1.00 98.56 173 ALA A O 1
ATOM 1276 N N . ILE A 1 174 ? -15.280 6.138 13.811 1.00 98.56 174 ILE A N 1
ATOM 1277 C CA . ILE A 1 174 ? -15.380 7.472 13.190 1.00 98.56 174 ILE A CA 1
ATOM 1278 C C . ILE A 1 174 ? -14.040 8.216 13.248 1.00 98.56 174 ILE A C 1
ATOM 1280 O O . ILE A 1 174 ? -13.654 8.868 12.275 1.00 98.56 174 ILE A O 1
ATOM 1284 N N . ALA A 1 175 ? -13.313 8.122 14.363 1.00 98.56 175 ALA A N 1
ATOM 1285 C CA . ALA A 1 175 ? -11.996 8.738 14.495 1.00 98.56 175 ALA A CA 1
ATOM 1286 C C . ALA A 1 175 ? -11.014 8.151 13.470 1.00 98.56 175 ALA A C 1
ATOM 1288 O O . ALA A 1 175 ? -10.329 8.896 12.767 1.00 98.56 175 ALA A O 1
ATOM 1289 N N . ALA A 1 176 ? -11.005 6.825 13.318 1.00 98.25 176 ALA A N 1
ATOM 1290 C CA . ALA A 1 176 ? -10.175 6.165 12.322 1.00 98.25 176 ALA A CA 1
ATOM 1291 C C . ALA A 1 176 ? -10.626 6.459 10.876 1.00 98.25 176 ALA A C 1
ATOM 1293 O O . ALA A 1 176 ? -9.772 6.688 10.022 1.00 98.25 176 ALA A O 1
ATOM 1294 N N . GLU A 1 177 ? -11.937 6.530 10.603 1.00 98.25 177 GLU A N 1
ATOM 1295 C CA . GLU A 1 177 ? -12.478 6.978 9.306 1.00 98.25 177 GLU A CA 1
ATOM 1296 C C . GLU A 1 177 ? -11.976 8.385 8.959 1.00 98.25 177 GLU A C 1
ATOM 1298 O O . GLU A 1 177 ? -11.490 8.619 7.855 1.00 98.25 177 GLU A O 1
ATOM 1303 N N . THR A 1 178 ? -12.057 9.314 9.914 1.00 98.19 178 THR A N 1
ATOM 1304 C CA . THR A 1 178 ? -11.648 10.713 9.727 1.00 98.19 178 THR A CA 1
ATOM 1305 C C . THR A 1 178 ? -10.165 10.815 9.386 1.00 98.19 178 THR A C 1
ATOM 1307 O O . THR A 1 178 ? -9.795 11.548 8.470 1.00 98.19 178 THR A O 1
ATOM 1310 N N . LEU A 1 179 ? -9.318 10.052 10.083 1.00 97.88 179 LEU A N 1
ATOM 1311 C CA . LEU A 1 179 ? -7.890 9.984 9.787 1.00 97.88 179 LEU A CA 1
ATOM 1312 C C . LEU A 1 179 ? -7.647 9.432 8.380 1.00 97.88 179 LEU A C 1
ATOM 1314 O O . LEU A 1 179 ? -6.956 10.070 7.587 1.00 97.88 179 LEU A O 1
ATOM 1318 N N . LEU A 1 180 ? -8.227 8.273 8.059 1.00 97.12 180 LEU A N 1
ATOM 1319 C CA . LEU A 1 180 ? -8.021 7.593 6.781 1.00 97.12 180 LEU A CA 1
ATOM 1320 C C . LEU A 1 180 ? -8.489 8.435 5.593 1.00 97.12 180 LEU A C 1
ATOM 1322 O O . LEU A 1 180 ? -7.760 8.574 4.620 1.00 97.12 180 LEU A O 1
ATOM 1326 N N . LEU A 1 181 ? -9.676 9.037 5.661 1.00 96.69 181 LEU A N 1
ATOM 1327 C CA . LEU A 1 181 ? -10.181 9.882 4.574 1.00 96.69 181 LEU A CA 1
ATOM 1328 C C . LEU A 1 181 ? -9.447 11.228 4.479 1.00 96.69 181 LEU A C 1
ATOM 1330 O O . LEU A 1 181 ? -9.452 11.852 3.421 1.00 96.69 181 LEU A O 1
ATOM 1334 N N . GLY A 1 182 ? -8.800 11.668 5.562 1.00 94.19 182 GLY A N 1
ATOM 1335 C CA . GLY A 1 182 ? -7.927 12.842 5.572 1.00 94.19 182 GLY A CA 1
ATOM 1336 C C . GLY A 1 182 ? -6.498 12.574 5.086 1.00 94.19 182 GLY A C 1
ATOM 1337 O O . GLY A 1 182 ? -5.753 13.527 4.857 1.00 94.19 182 GLY A O 1
ATOM 1338 N N . SER A 1 183 ? -6.084 11.310 4.926 1.00 86.19 183 SER A N 1
ATOM 1339 C CA . SER A 1 183 ? -4.706 10.960 4.569 1.00 86.19 183 SER A CA 1
ATOM 1340 C C . SER A 1 183 ? -4.475 11.036 3.057 1.00 86.19 183 SER A C 1
ATOM 1342 O O . SER A 1 183 ? -4.703 10.071 2.325 1.00 86.19 183 SER A O 1
ATOM 1344 N N . VAL A 1 184 ? -3.986 12.186 2.592 1.00 88.88 184 VAL A N 1
ATOM 1345 C CA . VAL A 1 184 ? -3.539 12.393 1.207 1.00 88.88 184 VAL A CA 1
ATOM 1346 C C . VAL A 1 184 ? -2.037 12.660 1.204 1.00 88.88 184 VAL A C 1
ATOM 1348 O O . VAL A 1 184 ? -1.572 13.574 1.880 1.00 88.88 184 VAL A O 1
ATOM 1351 N N . ASN A 1 185 ? -1.285 11.867 0.437 1.00 87.50 185 ASN A N 1
ATOM 1352 C CA . ASN A 1 185 ? 0.182 11.911 0.350 1.00 87.50 185 ASN A CA 1
ATOM 1353 C C . ASN A 1 185 ? 0.893 11.859 1.716 1.00 87.50 185 ASN A C 1
ATOM 1355 O O . ASN A 1 185 ? 1.865 12.575 1.959 1.00 87.50 185 ASN A O 1
ATOM 1359 N N . VAL A 1 186 ? 0.404 11.008 2.619 1.00 90.50 186 VAL A N 1
ATOM 1360 C CA . VAL A 1 186 ? 0.985 10.831 3.956 1.00 90.50 186 VAL A CA 1
ATOM 1361 C C . VAL A 1 186 ? 2.050 9.741 3.923 1.00 90.50 186 VAL A C 1
ATOM 1363 O O . VAL A 1 186 ? 1.773 8.616 3.512 1.00 90.50 186 VAL A O 1
ATOM 1366 N N . THR A 1 187 ? 3.253 10.046 4.406 1.00 90.44 187 THR A N 1
ATOM 1367 C CA . THR A 1 187 ? 4.329 9.058 4.555 1.00 90.44 187 THR A CA 1
ATOM 1368 C C . THR A 1 187 ? 4.195 8.299 5.874 1.00 90.44 187 THR A C 1
ATOM 1370 O O . THR A 1 187 ? 4.159 8.905 6.945 1.00 90.44 187 THR A O 1
ATOM 1373 N N . ALA A 1 188 ? 4.169 6.969 5.811 1.00 91.44 188 ALA A N 1
ATOM 1374 C CA . ALA A 1 188 ? 4.099 6.088 6.968 1.00 91.44 188 ALA A CA 1
ATOM 1375 C C . ALA A 1 188 ? 4.774 4.739 6.692 1.00 91.44 188 ALA A C 1
ATOM 1377 O O . ALA A 1 188 ? 4.567 4.144 5.641 1.00 91.44 188 ALA A O 1
ATOM 1378 N N . GLY A 1 189 ? 5.571 4.239 7.643 1.00 86.31 189 GLY A N 1
ATOM 1379 C CA . GLY A 1 189 ? 6.124 2.878 7.582 1.00 86.31 189 GLY A CA 1
ATOM 1380 C C . GLY A 1 189 ? 6.949 2.566 6.326 1.00 86.31 189 GLY A C 1
ATOM 1381 O O . GLY A 1 189 ? 6.916 1.436 5.855 1.00 86.31 189 GLY A O 1
ATOM 1382 N N . GLY A 1 190 ? 7.642 3.558 5.754 1.00 84.88 190 GLY A N 1
ATOM 1383 C CA . GLY A 1 190 ? 8.365 3.384 4.488 1.00 84.88 190 GLY A CA 1
ATOM 1384 C C . GLY A 1 190 ? 7.449 3.292 3.263 1.00 84.88 190 GLY A C 1
ATOM 1385 O O . GLY A 1 190 ? 7.835 2.722 2.253 1.00 84.88 190 GLY A O 1
ATOM 1386 N N . ALA A 1 191 ? 6.232 3.828 3.332 1.00 89.81 191 ALA A N 1
ATOM 1387 C CA . ALA A 1 191 ? 5.295 3.930 2.220 1.00 89.81 191 ALA A CA 1
ATOM 1388 C C . ALA A 1 191 ? 4.638 5.315 2.189 1.00 89.81 191 ALA A C 1
ATOM 1390 O O . ALA A 1 191 ? 4.599 6.015 3.201 1.00 89.81 191 ALA A O 1
ATOM 1391 N N . VAL A 1 192 ? 4.103 5.707 1.036 1.00 89.69 192 VAL A N 1
ATOM 1392 C CA . VAL A 1 192 ? 3.229 6.878 0.903 1.00 89.69 192 VAL A CA 1
ATOM 1393 C C . VAL A 1 192 ? 1.807 6.393 0.679 1.00 89.69 192 VAL A C 1
ATOM 1395 O O . VAL A 1 192 ? 1.528 5.691 -0.293 1.00 89.69 192 VAL A O 1
ATOM 1398 N N . ILE A 1 193 ? 0.900 6.794 1.565 1.00 92.75 193 ILE A N 1
ATOM 1399 C CA . ILE A 1 193 ? -0.543 6.673 1.378 1.00 92.75 193 ILE A CA 1
ATOM 1400 C C . ILE A 1 193 ? -0.959 7.832 0.474 1.00 92.75 193 ILE A C 1
ATOM 1402 O O . ILE A 1 193 ? -1.029 8.982 0.907 1.00 92.75 193 ILE A O 1
ATOM 1406 N N . ARG A 1 194 ? -1.190 7.539 -0.806 1.00 90.94 194 ARG A N 1
ATOM 1407 C CA . ARG A 1 194 ? -1.521 8.551 -1.816 1.00 90.94 194 ARG A CA 1
ATOM 1408 C C . ARG A 1 194 ? -2.936 9.067 -1.614 1.00 90.94 194 ARG A C 1
ATOM 1410 O O . ARG A 1 194 ? -3.170 10.270 -1.631 1.00 90.94 194 ARG A O 1
ATOM 1417 N N . ASN A 1 195 ? -3.873 8.137 -1.465 1.00 93.00 195 ASN A N 1
ATOM 1418 C CA . ASN A 1 195 ? -5.286 8.434 -1.313 1.00 93.00 195 ASN A CA 1
ATOM 1419 C C . ASN A 1 195 ? -6.015 7.262 -0.645 1.00 93.00 195 ASN A C 1
ATOM 1421 O O . ASN A 1 195 ? -5.624 6.103 -0.822 1.00 93.00 195 ASN A O 1
ATOM 1425 N N . THR A 1 196 ? -7.119 7.577 0.022 1.00 96.81 196 THR A N 1
ATOM 1426 C CA . THR A 1 196 ? -8.006 6.617 0.677 1.00 96.81 196 THR A CA 1
ATOM 1427 C C . THR A 1 196 ? -9.449 6.875 0.254 1.00 96.81 196 THR A C 1
ATOM 1429 O O . THR A 1 196 ? -9.934 8.003 0.310 1.00 96.81 196 THR A O 1
ATOM 1432 N N . GLY A 1 197 ? -10.154 5.824 -0.159 1.00 96.94 197 GLY A N 1
ATOM 1433 C CA . GLY A 1 197 ? -11.582 5.850 -0.467 1.00 96.94 197 GLY A CA 1
ATOM 1434 C C . GLY A 1 197 ? -12.389 5.038 0.543 1.00 96.94 197 GLY A C 1
ATOM 1435 O O . GLY A 1 197 ? -11.935 3.999 1.016 1.00 96.94 197 GLY A O 1
ATOM 1436 N N . SER A 1 198 ? -13.608 5.478 0.859 1.00 97.50 198 SER A N 1
ATOM 1437 C CA . SER A 1 198 ? -14.558 4.661 1.625 1.00 97.50 198 SER A CA 1
ATOM 1438 C C . SER A 1 198 ? -15.336 3.744 0.683 1.00 97.50 198 SER A C 1
ATOM 1440 O O . SER A 1 198 ? -15.927 4.213 -0.289 1.00 97.50 198 SER A O 1
ATOM 1442 N N . VAL A 1 199 ? -15.343 2.443 0.978 1.00 98.12 199 VAL A N 1
ATOM 1443 C CA . VAL A 1 199 ? -16.168 1.445 0.276 1.00 98.12 199 VAL A CA 1
ATOM 1444 C C . VAL A 1 199 ? -17.401 1.131 1.106 1.00 98.12 199 VAL A C 1
ATOM 1446 O O . VAL A 1 199 ? -18.523 1.152 0.605 1.00 98.12 199 VAL A O 1
ATOM 1449 N N . VAL A 1 200 ? -17.190 0.878 2.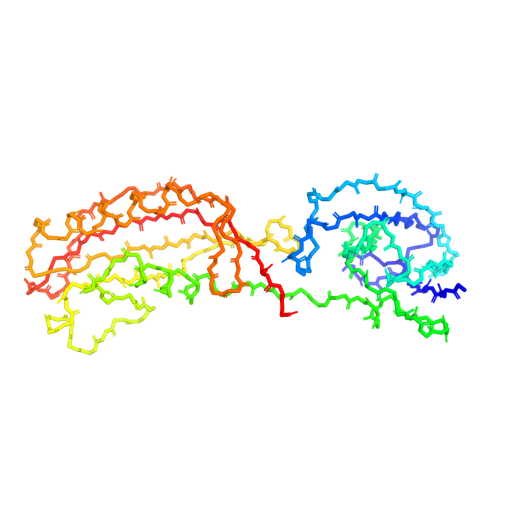398 1.00 98.25 200 VAL A N 1
ATOM 1450 C CA . VAL A 1 200 ? -18.257 0.723 3.380 1.00 98.25 200 VAL A CA 1
ATOM 1451 C C . VAL A 1 200 ? -17.897 1.531 4.614 1.00 98.25 200 VAL A C 1
ATOM 1453 O O . VAL A 1 200 ? -16.839 1.334 5.207 1.00 98.25 200 VAL A O 1
ATOM 1456 N N . ARG A 1 201 ? -18.791 2.434 5.010 1.00 98.00 201 ARG A N 1
ATOM 1457 C CA . ARG A 1 201 ? -18.621 3.272 6.201 1.00 98.00 201 ARG A CA 1
ATOM 1458 C C . ARG A 1 201 ? -18.786 2.465 7.497 1.00 98.00 201 ARG A C 1
ATOM 1460 O O . ARG A 1 201 ? -19.366 1.373 7.451 1.00 98.00 201 ARG A O 1
ATOM 1467 N N . PRO A 1 202 ? -18.320 2.995 8.645 1.00 98.44 202 PRO A N 1
ATOM 1468 C CA . PRO A 1 202 ? -18.508 2.363 9.944 1.00 98.44 202 PRO A CA 1
ATOM 1469 C C . PRO A 1 202 ? -19.957 1.949 10.202 1.00 98.44 202 PRO A C 1
ATOM 1471 O O . PRO A 1 202 ? -20.879 2.761 10.118 1.00 98.44 202 PRO A O 1
ATOM 1474 N N . ARG A 1 203 ? -20.150 0.674 10.538 1.00 98.44 203 ARG A N 1
ATOM 1475 C CA . ARG A 1 203 ? -21.439 0.114 10.954 1.00 98.44 203 ARG A CA 1
ATOM 1476 C C . ARG A 1 203 ? -21.234 -0.904 12.063 1.00 98.44 203 ARG A C 1
ATOM 1478 O O . ARG A 1 203 ? -20.241 -1.631 12.049 1.00 98.44 203 ARG A O 1
ATOM 1485 N N . TRP A 1 204 ? -22.197 -0.979 12.971 1.00 98.19 204 TRP A N 1
ATOM 1486 C CA . TRP A 1 204 ? -22.238 -2.027 13.981 1.00 98.19 204 TRP A CA 1
ATOM 1487 C C . TRP A 1 204 ? -22.379 -3.403 13.322 1.00 98.19 204 TRP A C 1
ATOM 1489 O O . TRP A 1 204 ? -23.145 -3.560 12.364 1.00 98.19 204 TRP A O 1
ATOM 1499 N N . LEU A 1 205 ? -21.659 -4.395 13.843 1.00 97.88 205 LEU A N 1
ATOM 1500 C CA . LEU A 1 205 ? -21.817 -5.802 13.490 1.00 97.88 205 LEU A CA 1
ATOM 1501 C C . LEU A 1 205 ? -21.902 -6.653 14.763 1.00 97.88 205 LEU A C 1
ATOM 1503 O O . LEU A 1 205 ? -21.189 -6.379 15.729 1.00 97.88 205 LEU A O 1
ATOM 1507 N N . PRO A 1 206 ? -22.712 -7.725 14.768 1.00 96.38 206 PRO A N 1
ATOM 1508 C CA . PRO A 1 206 ? -22.707 -8.668 15.874 1.00 96.38 206 PRO A CA 1
ATOM 1509 C C . PRO A 1 206 ? -21.350 -9.378 15.962 1.00 96.38 206 PRO A C 1
ATOM 1511 O O . PRO A 1 206 ? -20.760 -9.746 14.943 1.00 96.38 206 PRO A O 1
ATOM 1514 N N . TYR A 1 207 ? -20.883 -9.616 17.186 1.00 95.94 207 TYR A N 1
ATOM 1515 C CA . TYR A 1 207 ? -19.646 -10.340 17.462 1.00 95.94 207 TYR A CA 1
ATOM 1516 C C . TYR A 1 207 ? -19.876 -11.428 18.516 1.00 95.94 207 TYR A C 1
ATOM 1518 O O . TYR A 1 207 ? -20.786 -11.323 19.336 1.00 95.94 207 TYR A O 1
ATOM 1526 N N . ALA A 1 208 ? -19.090 -12.507 18.455 1.00 94.44 208 ALA A N 1
ATOM 1527 C CA . ALA A 1 208 ? -19.310 -13.689 19.294 1.00 94.44 208 ALA A CA 1
ATOM 1528 C C . ALA A 1 208 ? -19.064 -13.413 20.785 1.00 94.44 208 ALA A C 1
ATOM 1530 O O . ALA A 1 208 ? -19.761 -13.959 21.637 1.00 94.44 208 ALA A O 1
ATOM 1531 N N . ASP A 1 209 ? -18.081 -12.566 21.090 1.00 93.81 209 ASP A N 1
ATOM 1532 C CA . ASP A 1 209 ? -17.817 -12.105 22.448 1.00 93.81 209 ASP A CA 1
ATOM 1533 C C . ASP A 1 209 ? -18.690 -10.886 22.758 1.00 93.81 209 ASP A C 1
ATOM 1535 O O . ASP A 1 209 ? -18.490 -9.808 22.202 1.00 93.81 209 ASP A O 1
ATOM 1539 N N . THR A 1 210 ? -19.662 -11.063 23.652 1.00 94.44 210 THR A N 1
ATOM 1540 C CA . THR A 1 210 ? -20.605 -10.009 24.045 1.00 94.44 210 THR A CA 1
ATOM 1541 C C . THR A 1 210 ? -20.009 -8.985 25.011 1.00 94.44 210 THR A C 1
ATOM 1543 O O . THR A 1 210 ? -20.688 -8.018 25.350 1.00 94.44 210 THR A O 1
ATOM 1546 N N . SER A 1 211 ? -18.783 -9.200 25.503 1.00 96.38 211 SER A N 1
ATOM 1547 C CA . SER A 1 211 ? -18.083 -8.242 26.370 1.00 96.38 211 SER A CA 1
ATOM 1548 C C . SER A 1 211 ? -17.459 -7.072 25.601 1.00 96.38 211 SER A C 1
ATOM 1550 O O . SER A 1 211 ? -17.007 -6.107 26.215 1.00 96.38 211 SER A O 1
ATOM 1552 N N . VAL A 1 212 ? -17.468 -7.136 24.267 1.00 97.75 212 VAL A N 1
ATOM 1553 C CA . VAL A 1 212 ? -16.979 -6.083 23.376 1.00 97.75 212 VAL A CA 1
ATOM 1554 C C . VAL A 1 212 ? -18.011 -5.750 22.303 1.00 97.75 212 VAL A C 1
ATOM 1556 O O . VAL A 1 212 ? -18.877 -6.554 21.964 1.00 97.75 212 VAL A O 1
ATOM 1559 N N . GLN A 1 213 ? -17.906 -4.549 21.747 1.00 98.31 213 GLN A N 1
ATOM 1560 C CA . GLN A 1 213 ? -18.693 -4.082 20.613 1.00 98.31 213 GLN A CA 1
ATOM 1561 C C . GLN A 1 213 ? -17.801 -3.936 19.386 1.00 98.31 213 GLN A C 1
ATOM 1563 O O . GLN A 1 213 ? -16.655 -3.507 19.505 1.00 98.31 213 GLN A O 1
ATOM 1568 N N . LEU A 1 214 ? -18.337 -4.296 18.217 1.00 98.44 214 LEU A N 1
ATOM 1569 C CA . LEU A 1 214 ? -17.635 -4.261 16.939 1.00 98.44 214 LEU A CA 1
ATOM 1570 C C . LEU A 1 214 ? -18.298 -3.265 15.988 1.00 98.44 214 LEU A C 1
ATOM 1572 O O . LEU A 1 214 ? -19.462 -3.419 15.614 1.00 98.44 214 LEU A O 1
ATOM 1576 N N . TYR A 1 215 ? -17.511 -2.298 15.524 1.00 98.69 215 TYR A N 1
ATOM 1577 C CA . TYR A 1 215 ? -17.829 -1.495 14.348 1.00 98.69 215 TYR A CA 1
ATOM 1578 C C . TYR A 1 215 ? -16.847 -1.806 13.226 1.00 98.69 215 TYR A C 1
ATOM 1580 O O . TYR A 1 215 ? -15.638 -1.723 13.421 1.00 98.69 215 TYR A O 1
ATOM 1588 N N . ALA A 1 216 ? -17.359 -2.136 12.043 1.00 98.50 216 ALA A N 1
ATOM 1589 C CA . ALA A 1 216 ? -16.536 -2.476 10.887 1.00 98.50 216 ALA A CA 1
ATOM 1590 C C . ALA A 1 216 ? -16.759 -1.507 9.725 1.00 98.50 216 ALA A C 1
ATOM 1592 O O . ALA A 1 216 ? -17.884 -1.072 9.453 1.00 98.50 216 ALA A O 1
ATOM 1593 N N . ALA A 1 217 ? -15.683 -1.218 9.006 1.00 98.56 217 ALA A N 1
ATOM 1594 C CA . ALA A 1 217 ? -15.664 -0.422 7.788 1.00 98.56 217 ALA A CA 1
ATOM 1595 C C . ALA A 1 217 ? -14.695 -1.047 6.778 1.00 98.56 217 ALA A C 1
ATOM 1597 O O . ALA A 1 217 ? -13.785 -1.773 7.166 1.00 98.56 217 ALA A O 1
ATOM 1598 N N . THR A 1 218 ? -14.872 -0.738 5.497 1.00 98.62 218 THR A N 1
ATOM 1599 C CA . THR A 1 218 ? -13.975 -1.182 4.424 1.00 98.62 218 THR A CA 1
ATOM 1600 C C . THR A 1 218 ? -13.510 0.032 3.634 1.00 98.62 218 THR A C 1
ATOM 1602 O O . THR A 1 218 ? -14.330 0.845 3.193 1.00 98.62 218 THR A O 1
ATOM 1605 N N . TYR A 1 219 ? -12.204 0.128 3.414 1.00 98.44 219 TYR A N 1
ATOM 1606 C CA . TYR A 1 219 ? -11.568 1.232 2.707 1.00 98.44 219 TYR A CA 1
ATOM 1607 C C . TYR A 1 219 ? -10.731 0.731 1.531 1.00 98.44 219 TYR A C 1
ATOM 1609 O O . TYR A 1 219 ? -10.114 -0.331 1.596 1.00 98.44 219 TYR A O 1
ATOM 1617 N N . GLU A 1 220 ? -10.700 1.513 0.458 1.00 97.75 220 GLU A N 1
ATOM 1618 C CA . GLU A 1 220 ? -9.726 1.384 -0.622 1.00 97.75 220 GLU A CA 1
ATOM 1619 C C . GLU A 1 220 ? -8.506 2.237 -0.262 1.00 97.75 220 GLU A C 1
ATOM 1621 O O . GLU A 1 220 ? -8.632 3.442 -0.060 1.00 97.75 220 GLU A O 1
ATOM 1626 N N . ILE A 1 221 ? -7.325 1.632 -0.204 1.00 96.81 221 ILE A N 1
ATOM 1627 C CA . ILE A 1 221 ? -6.071 2.291 0.155 1.00 96.81 221 ILE A CA 1
ATOM 1628 C C . ILE A 1 221 ? -5.131 2.216 -1.038 1.00 96.81 221 ILE A C 1
ATOM 1630 O O . ILE A 1 221 ? -4.777 1.127 -1.496 1.00 96.81 221 ILE A O 1
ATOM 1634 N N . ARG A 1 222 ? -4.716 3.377 -1.544 1.00 94.19 222 ARG A N 1
ATOM 1635 C CA . ARG A 1 222 ? -3.737 3.480 -2.629 1.00 94.19 222 ARG A CA 1
ATOM 1636 C C . ARG A 1 222 ? -2.405 3.909 -2.053 1.00 94.19 222 ARG A C 1
ATOM 1638 O O . ARG A 1 222 ? -2.290 5.022 -1.540 1.00 94.19 222 ARG A O 1
ATOM 1645 N N . LEU A 1 223 ? -1.408 3.043 -2.161 1.00 91.88 223 LEU A N 1
ATOM 1646 C CA . LEU A 1 223 ? -0.093 3.281 -1.586 1.00 91.88 223 LEU A CA 1
ATOM 1647 C C . LEU A 1 223 ? 1.035 2.784 -2.486 1.00 91.88 223 LEU A C 1
ATOM 1649 O O . LEU A 1 223 ? 0.846 1.908 -3.326 1.00 91.88 223 LEU A O 1
ATOM 1653 N N . HIS A 1 224 ? 2.218 3.348 -2.297 1.00 86.31 224 HIS A N 1
ATOM 1654 C CA . HIS A 1 224 ? 3.455 2.874 -2.910 1.00 86.31 224 HIS A CA 1
ATOM 1655 C C . HIS A 1 224 ? 4.582 2.914 -1.882 1.00 86.31 224 HIS A C 1
ATOM 1657 O O . HIS A 1 224 ? 4.524 3.683 -0.921 1.00 86.31 224 HIS A O 1
ATOM 1663 N N . SER A 1 225 ? 5.607 2.088 -2.071 1.00 80.00 225 SER A N 1
ATOM 1664 C CA . SER A 1 225 ? 6.775 2.114 -1.192 1.00 80.00 225 SER A CA 1
ATOM 1665 C C . SER A 1 225 ? 7.542 3.429 -1.335 1.00 80.00 225 SER A C 1
ATOM 1667 O O . SER A 1 225 ? 7.621 4.010 -2.419 1.00 80.00 225 SER A O 1
ATOM 1669 N N . VAL A 1 226 ? 8.126 3.862 -0.223 1.00 67.88 226 VAL A N 1
ATOM 1670 C CA . VAL A 1 226 ? 9.304 4.722 -0.159 1.00 67.88 226 VAL A CA 1
ATOM 1671 C C . VAL A 1 226 ? 10.470 3.750 0.005 1.00 67.88 226 VAL A C 1
ATOM 1673 O O . VAL A 1 226 ? 10.562 3.083 1.033 1.00 67.88 226 VAL A O 1
ATOM 1676 N N . PRO A 1 227 ? 11.322 3.556 -0.996 1.00 56.97 227 PRO A N 1
ATOM 1677 C CA . PRO A 1 227 ? 12.484 2.707 -0.841 1.00 56.97 227 PRO A CA 1
ATOM 1678 C C . PRO A 1 227 ? 13.449 3.276 0.187 1.00 56.97 227 PRO A C 1
ATOM 1680 O O . PRO A 1 227 ? 13.406 4.460 0.529 1.00 56.97 227 PRO A O 1
ATOM 1683 N N . ALA A 1 228 ? 14.280 2.360 0.672 1.00 46.25 228 ALA A N 1
ATOM 1684 C CA . ALA A 1 228 ? 15.322 2.605 1.653 1.00 46.25 228 ALA A CA 1
ATOM 1685 C C . ALA A 1 228 ? 16.425 3.530 1.125 1.00 46.25 228 ALA A C 1
ATOM 1687 O O . ALA A 1 228 ? 16.694 3.500 -0.100 1.00 46.25 228 ALA A O 1
#

Secondary structure (DSSP, 8-state):
-EEEEEE-B-TTS-B-TT-EEEEEEEEPPTT-TT--TTS-EEEEEEEE--TTSEEEEEE--GGGSSSSSEEEEEEETTEEEEE---SS-SEEEHHHHBPPP----HHHHHHHHHHHHSTT-EEESS--S-SGGG-SEEEEEEEEEEEEETTEEEEEEEEEEEESSHHHHHHHHHHHHHHHHH-SSEEETTEEEEEEEEEEEEEEE--S-TTSEEEEEEEEEEEEE---

Radius of gyration: 22.81 Å; chains: 1; bounding box: 54×33×64 Å